Protein AF-A0A4Q5RTU4-F1 (afdb_monomer)

Sequence (296 aa):
MVSIGFRTAGLAAALACALSSGVVQAQAITIEFPPGTLIANGRWEVMKIVQCGLKSDWGYTECSFEVWREGSLVGGGLRRMEDVQLLKQLNSVRETQGLLPLTRDQASGRAPYPEAAGAPAQGPAAPADVAPGGAPTGGNVRYAPIPPTQYVKTNPVAPTPQGSSAPCPKTPYVELPGTLPANTALFRQVLESGHTFQRSAFLWTGVTFESVSVGAPIKNKITMQPGVGPRRVTDAAPVDTLLYPVRSTYVLCHQYSSGPDRTRVQTGDYCFVSRTGKWACGSDSSVAQRKTTPLG

pLDDT: mean 72.3, std 21.55, range [26.95, 96.94]

Secondary structure (DSSP, 8-state):
----------------------------------TT-EEE-SSSEEEEEEEEEEETTTTEEEEEEEEEETTEEEEEEEEETT-HHHHHHHHHHHHHTTPPPPPHHHHTTPPPP---S-----PPPPPP---------------PPPPPPPP----PPPPP-----SPPP-PPP---BTTS---HHHHHHHHHHHH--TT-TT-EEEEEEEEEEEPPPEE---EEETTTEEE-S-SSS-TT-EEEEEEEEEEEEEEETTEEEEEEEEEEEEEEE-TTSBEEEEE-TTT---EEEE--

Nearest PDB structures (foldseek):
  3ksp-assembly1_A-2  TM=5.093E-01  e=1.964E+00  Exiguobacterium sibiricum 255-15

Foldseek 3Di:
DDDDDDDDDDDDDDPDPPPPPDPPPQPLPQDDDDFQDWFDLPPQKIKGFHDWDQPPVPQFIKTKIFIDHPNHGPDIDIDTQLPPSNLVRVQVVCVVVVHHRDDSCSNRSHRPDPPPPDDDDDDDDDDDDDDDDDDDDDDDDDDDPDDPFDWDWDFDPAPQLDVDLDFADAQDADWAFLPDDDDQVVVVNQVSNVQADPDDPFKGKHKAWRTKIKTDKDFQAFDQDPPPGTDTPAPVADHRWIWIWMWTWIWIWMQHPVTIWIKIWTFIWIWTQHPVRTIHIDGHPVRTPTDIDTSD

Radius of gyration: 29.11 Å; Cα contacts (8 Å, |Δi|>4): 480; chains: 1; bounding box: 71×88×98 Å

Solvent-accessible surface area (backbone atoms only — not comparable to full-atom values): 18467 Å² total; per-residue (Å²): 135,91,86,87,85,84,82,86,79,84,82,82,83,80,84,76,82,78,81,77,79,77,76,78,74,78,72,60,64,72,74,80,69,64,63,65,46,73,39,69,72,86,71,72,31,38,35,29,35,60,45,69,44,75,40,77,94,73,61,34,28,38,30,35,34,39,34,28,42,90,91,38,82,75,50,66,49,79,45,54,42,61,39,68,67,57,39,51,42,49,27,53,51,29,48,78,71,76,38,81,68,71,50,62,54,48,45,18,57,44,53,80,72,79,75,74,83,81,75,85,84,82,72,85,85,76,88,88,86,86,87,91,82,83,89,80,81,93,71,90,80,76,84,73,81,82,74,84,80,82,67,70,80,66,80,61,86,62,79,79,81,65,65,62,84,59,79,46,56,77,48,68,71,60,91,48,61,44,84,60,76,95,46,74,66,55,52,50,51,47,55,43,21,73,59,32,62,92,81,48,98,70,40,51,26,14,71,47,77,47,38,70,36,67,42,77,74,41,66,25,47,80,40,78,41,90,99,76,43,80,39,52,77,41,88,80,53,64,76,70,37,62,30,31,41,33,38,38,32,30,38,42,22,40,27,46,91,94,44,60,48,45,30,39,38,35,41,34,31,38,32,31,63,44,98,84,46,29,55,44,71,36,72,29,90,88,68,24,71,69,46,74,42,80,51,102

Mean predicted aligned error: 18.15 Å

Structure (mmCIF, N/CA/C/O backbone):
data_AF-A0A4Q5RTU4-F1
#
_entry.id   AF-A0A4Q5RTU4-F1
#
loop_
_atom_site.group_PDB
_atom_site.id
_atom_site.type_symbol
_atom_site.label_atom_id
_atom_site.label_alt_id
_atom_site.label_comp_id
_atom_site.label_asym_id
_atom_site.label_entity_id
_atom_site.label_seq_id
_atom_site.pdbx_PDB_ins_code
_atom_site.Cartn_x
_atom_site.Cartn_y
_atom_site.Cartn_z
_atom_site.occupancy
_atom_site.B_iso_or_equiv
_atom_site.auth_seq_id
_atom_site.auth_comp_id
_atom_site.auth_asym_id
_atom_site.auth_atom_id
_atom_site.pdbx_PDB_model_num
ATOM 1 N N . MET A 1 1 ? -26.206 69.743 74.027 1.00 44.81 1 MET A N 1
ATOM 2 C CA . MET A 1 1 ? -26.974 70.064 72.805 1.00 44.81 1 MET A CA 1
ATOM 3 C C . MET A 1 1 ? -26.319 69.372 71.627 1.00 44.81 1 MET A C 1
ATOM 5 O O . MET A 1 1 ? -25.111 69.190 71.623 1.00 44.81 1 MET A O 1
ATOM 9 N N . VAL A 1 2 ? -27.173 68.904 70.729 1.00 45.53 2 VAL A N 1
ATOM 10 C CA . VAL A 1 2 ? -26.964 67.942 69.644 1.00 45.53 2 VAL A CA 1
ATOM 11 C C . VAL A 1 2 ? -26.071 68.498 68.530 1.00 45.53 2 VAL A C 1
ATOM 13 O O . VAL A 1 2 ? -26.267 69.638 68.130 1.00 45.53 2 VAL A O 1
ATOM 16 N N . SER A 1 3 ? -25.179 67.668 67.972 1.00 39.75 3 SER A N 1
ATOM 17 C CA . SER A 1 3 ? -25.057 67.524 66.511 1.00 39.75 3 SER A CA 1
ATOM 18 C C . SER A 1 3 ? -24.300 66.241 66.146 1.00 39.75 3 SER A C 1
ATOM 20 O O . SER A 1 3 ? -23.101 66.115 66.381 1.00 39.75 3 SER A O 1
ATOM 22 N N . ILE A 1 4 ? -25.039 65.270 65.606 1.00 46.78 4 ILE A N 1
ATOM 23 C CA . ILE A 1 4 ? -24.550 64.013 65.030 1.00 46.78 4 ILE A CA 1
ATOM 24 C C . ILE A 1 4 ? -24.627 64.182 63.511 1.00 46.78 4 ILE A C 1
ATOM 26 O O . ILE A 1 4 ? -25.706 64.432 62.980 1.00 46.78 4 ILE A O 1
ATOM 30 N N . GLY A 1 5 ? -23.501 64.027 62.816 1.00 41.25 5 GLY A N 1
ATOM 31 C CA . GLY A 1 5 ? -23.440 63.967 61.356 1.00 41.25 5 GLY A CA 1
ATOM 32 C C . GLY A 1 5 ? -22.770 62.671 60.911 1.00 41.25 5 GLY A C 1
ATOM 33 O O . GLY A 1 5 ? -21.548 62.612 60.828 1.00 41.25 5 GLY A O 1
ATOM 34 N N . PHE A 1 6 ? -23.560 61.633 60.630 1.00 43.19 6 PHE A N 1
ATOM 35 C CA . PHE A 1 6 ? -23.087 60.407 59.983 1.00 43.19 6 PHE A CA 1
ATOM 36 C C . PHE A 1 6 ? -23.204 60.566 58.462 1.00 43.19 6 PHE A C 1
ATOM 38 O O . PHE A 1 6 ? -24.300 60.739 57.934 1.00 43.19 6 PHE A O 1
ATOM 45 N N . ARG A 1 7 ? -22.073 60.500 57.750 1.00 49.69 7 ARG A N 1
ATOM 46 C CA . ARG A 1 7 ? -22.038 60.322 56.293 1.00 49.69 7 ARG A CA 1
ATOM 47 C C . ARG A 1 7 ? -21.975 58.828 55.986 1.00 49.69 7 ARG A C 1
ATOM 49 O O . ARG A 1 7 ? -21.002 58.166 56.331 1.00 49.69 7 ARG A O 1
ATOM 56 N N . THR A 1 8 ? -23.000 58.314 55.321 1.00 48.72 8 THR A N 1
ATOM 57 C CA . THR A 1 8 ? -23.015 56.994 54.690 1.00 48.72 8 THR A CA 1
ATOM 58 C C . THR A 1 8 ? -22.371 57.091 53.306 1.00 48.72 8 THR A C 1
ATOM 60 O O . THR A 1 8 ? -22.887 57.763 52.417 1.00 48.72 8 THR A O 1
ATOM 63 N N . ALA A 1 9 ? -21.234 56.422 53.114 1.00 46.78 9 ALA A N 1
ATOM 64 C CA . ALA A 1 9 ? -20.679 56.135 51.795 1.00 46.78 9 ALA A CA 1
ATOM 65 C C . ALA A 1 9 ? -20.871 54.638 51.527 1.00 46.78 9 ALA A C 1
ATOM 67 O O . ALA A 1 9 ? -20.274 53.797 52.196 1.00 46.78 9 ALA A O 1
ATOM 68 N N . GLY A 1 10 ? -21.765 54.315 50.592 1.00 38.62 10 GLY A N 1
ATOM 69 C CA . GLY A 1 10 ? -22.011 52.950 50.143 1.00 38.62 10 GLY A CA 1
ATOM 70 C C . GLY A 1 10 ? -20.866 52.452 49.264 1.00 38.62 10 GLY A C 1
ATOM 71 O O . GLY A 1 10 ? -20.584 53.039 48.221 1.00 38.62 10 GLY A O 1
ATOM 72 N N . LEU A 1 11 ? -20.229 51.354 49.671 1.00 43.59 11 LEU A N 1
ATOM 73 C CA . LEU A 1 11 ? -19.412 50.530 48.786 1.00 43.59 11 LEU A CA 1
ATOM 74 C C . LEU A 1 11 ? -20.340 49.611 47.982 1.00 43.59 11 LEU A C 1
ATOM 76 O O . LEU A 1 11 ? -20.874 48.639 48.512 1.00 43.59 11 LEU A O 1
ATOM 80 N N . ALA A 1 12 ? -20.510 49.904 46.696 1.00 42.34 12 ALA A N 1
ATOM 81 C CA . ALA A 1 12 ? -21.009 48.936 45.729 1.00 42.34 12 ALA A CA 1
ATOM 82 C C . ALA A 1 12 ? -19.829 48.059 45.278 1.00 42.34 12 ALA A C 1
ATOM 84 O O . ALA A 1 12 ? -18.980 48.491 44.500 1.00 42.34 12 ALA A O 1
ATOM 85 N N . ALA A 1 13 ? -19.754 46.835 45.798 1.00 46.19 13 ALA A N 1
ATOM 86 C CA . ALA A 1 13 ? -18.821 45.822 45.322 1.00 46.19 13 ALA A CA 1
ATOM 87 C C . ALA A 1 13 ? -19.356 45.223 44.010 1.00 46.19 13 ALA A C 1
ATOM 89 O O . ALA A 1 13 ? -20.295 44.428 44.012 1.00 46.19 13 ALA A O 1
ATOM 90 N N . ALA A 1 14 ? -18.768 45.621 42.882 1.00 44.66 14 ALA A N 1
ATOM 91 C CA . ALA A 1 14 ? -18.988 44.976 41.594 1.00 44.66 14 ALA A CA 1
ATOM 92 C C . ALA A 1 14 ? -18.192 43.662 41.550 1.00 44.66 14 ALA A C 1
ATOM 94 O O . ALA A 1 14 ? -16.969 43.656 41.416 1.00 44.66 14 ALA A O 1
ATOM 95 N N . LEU A 1 15 ? -18.898 42.541 41.693 1.00 43.25 15 LEU A N 1
ATOM 96 C CA . LEU A 1 15 ? -18.352 41.194 41.569 1.00 43.25 15 LEU A CA 1
ATOM 97 C C . LEU A 1 15 ? -18.213 40.848 40.074 1.00 43.25 15 LEU A C 1
ATOM 99 O O . LEU A 1 15 ? -19.133 40.321 39.452 1.00 43.25 15 LEU A O 1
ATOM 103 N N . ALA A 1 16 ? -17.072 41.183 39.471 1.00 43.34 16 ALA A N 1
ATOM 104 C CA . ALA A 1 16 ? -16.733 40.742 38.121 1.00 43.34 16 ALA A CA 1
ATOM 105 C C . ALA A 1 16 ? -16.219 39.291 38.171 1.00 43.34 16 ALA A C 1
ATOM 107 O O . ALA A 1 16 ? -15.074 39.037 38.541 1.00 43.34 16 ALA A O 1
ATOM 108 N N . CYS A 1 17 ? -17.069 38.327 37.805 1.00 41.28 17 CYS A N 1
ATOM 109 C CA . CYS A 1 17 ? -16.644 36.954 37.529 1.00 41.28 17 CYS A CA 1
ATOM 110 C C . CYS A 1 17 ? -15.810 36.930 36.240 1.00 41.28 17 CYS A C 1
ATOM 112 O O . CYS A 1 17 ? -16.344 36.807 35.139 1.00 41.28 17 CYS A O 1
ATOM 114 N N . ALA A 1 18 ? -14.491 37.051 36.377 1.00 43.50 18 ALA A N 1
ATOM 115 C CA . ALA A 1 18 ? -13.548 36.725 35.318 1.00 43.50 18 ALA A CA 1
ATOM 116 C C . ALA A 1 18 ? -13.472 35.195 35.178 1.00 43.50 18 ALA A C 1
ATOM 118 O O . ALA A 1 18 ? -12.705 34.528 35.868 1.00 43.50 18 ALA A O 1
ATOM 119 N N . LEU A 1 19 ? -14.297 34.632 34.293 1.00 46.22 19 LEU A N 1
ATOM 120 C CA . LEU A 1 19 ? -14.122 33.272 33.789 1.00 46.22 19 LEU A CA 1
ATOM 121 C C . LEU A 1 19 ? -12.919 33.277 32.841 1.00 46.22 19 LEU A C 1
ATOM 123 O O . LEU A 1 19 ? -13.048 33.496 31.638 1.00 46.22 19 LEU A O 1
ATOM 127 N N . SER A 1 20 ? -11.726 33.078 33.395 1.00 44.25 20 SER A N 1
ATOM 128 C CA . SER A 1 20 ? -10.532 32.762 32.623 1.00 44.25 20 SER A CA 1
ATOM 129 C C . SER A 1 20 ? -10.690 31.358 32.040 1.00 44.25 20 SER A C 1
ATOM 131 O O . SER A 1 20 ? -10.399 30.348 32.677 1.00 44.25 20 SER A O 1
ATOM 133 N N . SER A 1 21 ? -11.177 31.280 30.803 1.00 46.22 21 SER A N 1
ATOM 134 C CA . SER A 1 21 ? -11.078 30.081 29.975 1.00 46.22 21 SER A CA 1
ATOM 135 C C . SER A 1 21 ? -9.597 29.775 29.743 1.00 46.22 21 SER A C 1
ATOM 137 O O . SER A 1 21 ? -8.963 30.328 28.844 1.00 46.22 21 SER A O 1
ATOM 139 N N . GLY A 1 22 ? -9.037 28.935 30.615 1.00 43.22 22 GLY A N 1
ATOM 140 C CA . GLY A 1 22 ? -7.687 28.408 30.503 1.00 43.22 22 GLY A CA 1
ATOM 141 C C . GLY A 1 22 ? -7.574 27.572 29.237 1.00 43.22 22 GLY A C 1
ATOM 142 O O . GLY A 1 22 ? -7.988 26.417 29.202 1.00 43.22 22 GLY A O 1
ATOM 143 N N . VAL A 1 23 ? -7.021 28.168 28.186 1.00 46.28 23 VAL A N 1
ATOM 144 C CA . VAL A 1 23 ? -6.579 27.431 27.007 1.00 46.28 23 VAL A CA 1
ATOM 145 C C . VAL A 1 23 ? -5.384 26.596 27.453 1.00 46.28 23 VAL A C 1
ATOM 147 O O . VAL A 1 23 ? -4.284 27.118 27.627 1.00 46.28 23 VAL A O 1
ATOM 150 N N . VAL A 1 24 ? -5.599 25.301 27.683 1.00 44.56 24 VAL A N 1
ATOM 151 C CA . VAL A 1 24 ? -4.503 24.344 27.844 1.00 44.56 24 VAL A CA 1
ATOM 152 C C . VAL A 1 24 ? -3.812 24.264 26.486 1.00 44.56 24 VAL A C 1
ATOM 154 O O . VAL A 1 24 ? -4.266 23.563 25.585 1.00 44.56 24 VAL A O 1
ATOM 157 N N . GLN A 1 25 ? -2.746 25.044 26.302 1.00 45.34 25 GLN A N 1
ATOM 158 C CA . GLN A 1 25 ? -1.865 24.879 25.154 1.00 45.34 25 GLN A CA 1
ATOM 159 C C . GLN A 1 25 ? -1.257 23.482 25.253 1.00 45.34 25 GLN A C 1
ATOM 161 O O . GLN A 1 25 ? -0.424 23.216 26.120 1.00 45.34 25 GLN A O 1
ATOM 166 N N . ALA A 1 26 ? -1.705 22.580 24.381 1.00 46.69 26 ALA A N 1
ATOM 167 C CA . ALA A 1 26 ? -1.085 21.282 24.210 1.00 46.69 26 ALA A CA 1
ATOM 168 C C . ALA A 1 26 ? 0.344 21.513 23.707 1.00 46.69 26 ALA A C 1
ATOM 170 O O . ALA A 1 26 ? 0.572 21.778 22.527 1.00 46.69 26 ALA A O 1
ATOM 171 N N . GLN A 1 27 ? 1.309 21.485 24.624 1.00 51.53 27 GLN A N 1
ATOM 172 C CA . GLN A 1 27 ? 2.715 21.545 24.265 1.00 51.53 27 GLN A CA 1
ATOM 173 C C . GLN A 1 27 ? 3.022 20.289 23.454 1.00 51.53 27 GLN A C 1
ATOM 175 O O . GLN A 1 27 ? 2.776 19.169 23.906 1.00 51.53 27 GLN A O 1
ATOM 180 N N . ALA A 1 28 ? 3.507 20.475 22.227 1.00 49.12 28 ALA A N 1
ATOM 181 C CA . ALA A 1 28 ? 4.024 19.377 21.434 1.00 49.12 28 ALA A CA 1
ATOM 182 C C . ALA A 1 28 ? 5.181 18.755 22.223 1.00 49.12 28 ALA A C 1
ATOM 184 O O . ALA A 1 28 ? 6.228 19.375 22.398 1.00 49.12 28 ALA A O 1
ATOM 185 N N . ILE A 1 29 ? 4.963 17.557 22.762 1.00 52.25 29 ILE A N 1
ATOM 186 C CA . ILE A 1 29 ? 6.015 16.806 23.438 1.00 52.25 29 ILE A CA 1
ATOM 187 C C . ILE A 1 29 ? 6.954 16.323 22.335 1.00 52.25 29 ILE A C 1
ATOM 189 O O . ILE A 1 29 ? 6.694 15.310 21.684 1.00 52.25 29 ILE A O 1
ATOM 193 N N . THR A 1 30 ? 8.024 17.076 22.091 1.00 55.59 30 THR A N 1
ATOM 194 C CA . THR A 1 30 ? 9.128 16.623 21.248 1.00 55.59 30 THR A CA 1
ATOM 195 C C . THR A 1 30 ? 9.839 15.509 21.994 1.00 55.59 30 THR A C 1
ATOM 197 O O . THR A 1 30 ? 10.477 15.733 23.019 1.00 55.59 30 THR A O 1
ATOM 200 N N . ILE A 1 31 ? 9.689 14.284 21.507 1.00 60.94 31 ILE A N 1
ATOM 201 C CA . ILE A 1 31 ? 10.385 13.139 22.078 1.00 60.94 31 ILE A CA 1
ATOM 202 C C . ILE A 1 31 ? 11.764 13.094 21.442 1.00 60.94 31 ILE A C 1
ATOM 204 O O . ILE A 1 31 ? 11.919 12.689 20.290 1.00 60.94 31 ILE A O 1
ATOM 208 N N . GLU A 1 32 ? 12.761 13.535 22.198 1.00 67.31 32 GLU A N 1
ATOM 209 C CA . GLU A 1 32 ? 14.154 13.383 21.811 1.00 67.31 32 GLU A CA 1
ATOM 210 C C . GLU A 1 32 ? 14.605 11.951 22.101 1.00 67.31 32 GLU A C 1
ATOM 212 O O . GLU A 1 32 ? 14.548 11.471 23.234 1.00 67.31 32 GLU A O 1
ATOM 217 N N . PHE A 1 33 ? 15.047 11.252 21.058 1.00 74.88 33 PHE A N 1
ATOM 218 C CA . PHE A 1 33 ? 15.767 9.995 21.212 1.00 74.88 33 PHE A CA 1
ATOM 219 C C . PHE A 1 33 ? 17.251 10.325 21.301 1.00 74.88 33 PHE A C 1
ATOM 221 O O . PHE A 1 33 ? 17.814 10.784 20.301 1.00 74.88 33 PHE A O 1
ATOM 228 N N . PRO A 1 34 ? 17.897 10.122 22.461 1.00 78.62 34 PRO A N 1
ATOM 229 C CA . PRO A 1 34 ? 19.304 10.439 22.584 1.00 78.62 34 PRO A CA 1
ATOM 230 C C . PRO A 1 34 ? 20.112 9.564 21.611 1.00 78.62 34 PRO A C 1
ATOM 232 O O . PRO A 1 34 ? 19.891 8.342 21.551 1.00 78.62 34 PRO A O 1
ATOM 235 N N . PRO A 1 35 ? 21.041 10.162 20.839 1.00 85.25 35 PRO A N 1
ATOM 236 C CA . PRO A 1 35 ? 22.037 9.422 20.076 1.00 85.25 35 PRO A CA 1
ATOM 237 C C . PRO A 1 35 ? 22.682 8.324 20.926 1.00 85.25 35 PRO A C 1
ATOM 239 O O . PRO A 1 35 ? 23.065 8.550 22.071 1.00 85.25 35 PRO A O 1
ATOM 242 N N . GLY A 1 36 ? 22.789 7.122 20.370 1.00 87.25 36 GLY A N 1
ATOM 243 C CA . GLY A 1 36 ? 23.309 5.941 21.055 1.00 87.25 36 GLY A CA 1
ATOM 244 C C . GLY A 1 36 ? 22.253 5.024 21.672 1.00 87.25 36 GLY A C 1
ATOM 245 O O . GLY A 1 36 ? 22.617 3.937 22.115 1.00 87.25 36 GLY A O 1
ATOM 246 N N . THR A 1 37 ? 20.966 5.393 21.659 1.00 85.06 37 THR A N 1
ATOM 247 C CA . THR A 1 37 ? 19.882 4.506 22.123 1.00 85.06 37 THR A CA 1
ATOM 248 C C . THR A 1 37 ? 19.890 3.189 21.342 1.00 85.06 37 THR A C 1
ATOM 250 O O . THR A 1 37 ? 19.862 3.199 20.109 1.00 85.06 37 THR A O 1
ATOM 253 N N . LEU A 1 38 ? 19.907 2.062 22.059 1.00 85.81 38 LEU A N 1
ATOM 254 C CA . LEU A 1 38 ? 19.909 0.712 21.492 1.00 85.81 38 LEU A CA 1
ATOM 255 C C . LEU A 1 38 ? 18.499 0.110 21.517 1.00 85.81 38 LEU A C 1
ATOM 257 O O . LEU A 1 38 ? 17.819 0.141 22.541 1.00 85.81 38 LEU A O 1
ATOM 261 N N . ILE A 1 39 ? 18.077 -0.467 20.395 1.00 84.25 39 ILE A N 1
ATOM 262 C CA . ILE A 1 39 ? 16.779 -1.117 20.207 1.00 84.25 39 ILE A CA 1
ATOM 263 C C . ILE A 1 39 ? 17.017 -2.547 19.730 1.00 84.25 39 ILE A C 1
ATOM 265 O O . ILE A 1 39 ? 17.591 -2.766 18.664 1.00 84.25 39 ILE A O 1
ATOM 269 N N . ALA A 1 40 ? 16.553 -3.535 20.491 1.00 81.19 40 ALA A N 1
ATOM 270 C CA . ALA A 1 40 ? 16.617 -4.932 20.073 1.00 81.19 40 ALA A CA 1
ATOM 271 C C . ALA A 1 40 ? 15.500 -5.241 19.054 1.00 81.19 40 ALA A C 1
ATOM 273 O O . ALA A 1 40 ? 14.320 -5.054 19.344 1.00 81.19 40 ALA A O 1
ATOM 274 N N . ASN A 1 41 ? 15.856 -5.750 17.868 1.00 76.12 41 ASN A N 1
ATOM 275 C CA . ASN A 1 41 ? 14.910 -6.084 16.781 1.00 76.12 41 ASN A CA 1
ATOM 276 C C . ASN A 1 41 ? 14.454 -7.569 16.831 1.00 76.12 41 ASN A C 1
ATOM 278 O O . ASN A 1 41 ? 13.892 -8.115 15.890 1.00 76.12 41 ASN A O 1
ATOM 282 N N . GLY A 1 42 ? 14.697 -8.280 17.938 1.00 58.47 42 GLY A N 1
ATOM 283 C CA . GLY A 1 42 ? 14.161 -9.636 18.144 1.00 58.47 42 GLY A CA 1
ATOM 284 C C . GLY A 1 42 ? 14.769 -10.747 17.272 1.00 58.47 42 GLY A C 1
ATOM 285 O O . GLY A 1 42 ? 14.162 -11.806 17.134 1.00 58.47 42 GLY A O 1
ATOM 286 N N . ARG A 1 43 ? 15.957 -10.543 16.686 1.00 64.38 43 ARG A N 1
ATOM 287 C CA . ARG A 1 43 ? 16.679 -11.546 15.869 1.00 64.38 43 ARG A CA 1
ATOM 288 C C . ARG A 1 43 ? 18.204 -11.480 16.033 1.00 64.38 43 ARG A C 1
ATOM 290 O O . ARG A 1 43 ? 18.926 -11.557 15.047 1.00 64.38 43 ARG A O 1
ATOM 297 N N . TRP A 1 44 ? 18.689 -11.278 17.262 1.00 77.44 44 TRP A N 1
ATOM 298 C CA . TRP A 1 44 ? 20.118 -11.022 17.560 1.00 77.44 44 TRP A CA 1
ATOM 299 C C . TRP A 1 44 ? 20.681 -9.752 16.901 1.00 77.44 44 TRP A C 1
ATOM 301 O O . TRP A 1 44 ? 21.892 -9.559 16.819 1.00 77.44 44 TRP A O 1
ATOM 311 N N . GLU A 1 45 ? 19.786 -8.877 16.446 1.00 86.44 45 GLU A N 1
ATOM 312 C CA . GLU A 1 45 ? 20.106 -7.584 15.862 1.00 86.44 45 GLU A CA 1
ATOM 313 C C . GLU A 1 45 ? 19.810 -6.464 16.854 1.00 86.44 45 GLU A C 1
ATOM 315 O O . GLU A 1 45 ? 18.737 -6.420 17.471 1.00 86.44 45 GLU A O 1
ATOM 320 N N . VAL A 1 46 ? 20.756 -5.537 16.962 1.00 88.06 46 VAL A N 1
ATOM 321 C CA . VAL A 1 46 ? 20.652 -4.321 17.762 1.00 88.06 46 VAL A CA 1
ATOM 322 C C . VAL A 1 46 ? 20.694 -3.134 16.815 1.00 88.06 46 VAL A C 1
ATOM 324 O O . VAL A 1 46 ? 21.660 -2.945 16.080 1.00 88.06 46 VAL A O 1
ATOM 327 N N . MET A 1 47 ? 19.644 -2.324 16.825 1.00 89.75 47 MET A N 1
ATOM 328 C CA . MET A 1 47 ? 19.620 -1.050 16.120 1.00 89.75 47 MET A CA 1
ATOM 329 C C . MET A 1 47 ? 20.085 0.049 17.066 1.00 89.75 47 MET A C 1
ATOM 331 O O . MET A 1 47 ? 19.514 0.220 18.139 1.00 89.75 47 MET A O 1
ATOM 335 N N . LYS A 1 48 ? 21.092 0.815 16.669 1.00 90.38 48 LYS A N 1
ATOM 336 C CA . LYS A 1 48 ? 21.555 1.995 17.392 1.00 90.38 48 LYS A CA 1
ATOM 337 C C . LYS A 1 48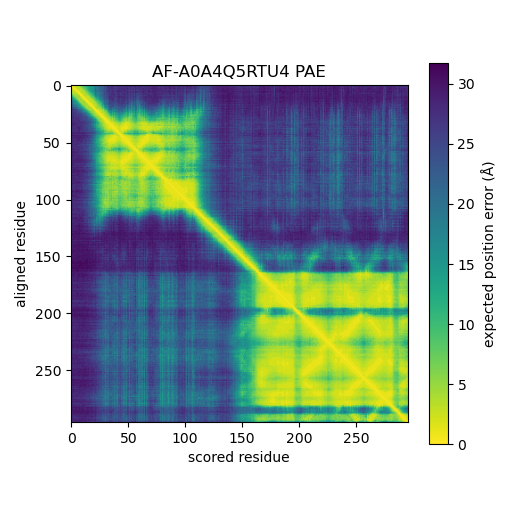 ? 21.052 3.240 16.680 1.00 90.38 48 LYS A C 1
ATOM 339 O O . LYS A 1 48 ? 21.343 3.430 15.500 1.00 90.38 48 LYS A O 1
ATOM 344 N N . ILE A 1 49 ? 20.315 4.088 17.391 1.00 91.06 49 ILE A N 1
ATOM 345 C CA . ILE A 1 49 ? 19.936 5.411 16.888 1.00 91.06 49 ILE A CA 1
ATOM 346 C C . ILE A 1 49 ? 21.203 6.259 16.820 1.00 91.06 49 ILE A C 1
ATOM 348 O O . ILE A 1 49 ? 21.824 6.525 17.845 1.00 91.06 49 ILE A O 1
ATOM 352 N N . VAL A 1 50 ? 21.589 6.689 15.624 1.00 91.81 50 VAL A N 1
ATOM 353 C CA . VAL A 1 50 ? 22.736 7.586 15.429 1.00 91.81 50 VAL A CA 1
ATOM 354 C C . VAL A 1 50 ? 22.295 9.028 15.628 1.00 91.81 50 VAL A C 1
ATOM 356 O O . VAL A 1 50 ? 22.894 9.765 16.400 1.00 91.81 50 VAL A O 1
ATOM 359 N N . GLN A 1 51 ? 21.221 9.425 14.948 1.00 90.81 51 GLN A N 1
ATOM 360 C CA . GLN A 1 51 ? 20.694 10.783 15.003 1.00 90.81 51 GLN A CA 1
ATOM 361 C C . GLN A 1 51 ? 19.234 10.785 14.569 1.00 90.81 51 GLN A C 1
ATOM 363 O O . GLN A 1 51 ? 18.887 10.119 13.597 1.00 90.81 51 GLN A O 1
ATOM 368 N N . CYS A 1 52 ? 18.398 11.566 15.246 1.00 86.56 52 CYS A N 1
ATOM 369 C CA . CYS A 1 52 ? 17.035 11.858 14.823 1.00 86.56 52 CYS A CA 1
ATOM 370 C C . CYS A 1 52 ? 16.915 13.330 14.438 1.00 86.56 52 CYS A C 1
ATOM 372 O O . CYS A 1 52 ? 17.495 14.196 15.090 1.00 86.56 52 CYS A O 1
ATOM 374 N N . GLY A 1 53 ? 16.161 13.610 13.382 1.00 84.75 53 GLY A N 1
ATOM 375 C CA . GLY A 1 53 ? 15.844 14.962 12.951 1.00 84.75 53 GLY A CA 1
ATOM 376 C C . GLY A 1 53 ? 14.373 15.073 12.583 1.00 84.75 53 GLY A C 1
ATOM 377 O O . GLY A 1 53 ? 13.840 14.242 11.843 1.00 84.75 53 GLY A O 1
ATOM 378 N N . LEU A 1 54 ? 13.717 16.121 13.078 1.00 78.88 54 LEU A N 1
ATOM 379 C CA . LEU A 1 54 ? 12.401 16.499 12.586 1.00 78.88 54 LEU A CA 1
ATOM 380 C C . LEU A 1 54 ? 12.566 17.046 11.164 1.00 78.88 54 LEU A C 1
ATOM 382 O O . LEU A 1 54 ? 13.272 18.031 10.943 1.00 78.88 54 LEU A O 1
ATOM 386 N N . LYS A 1 55 ? 11.924 16.411 10.186 1.00 79.38 55 LYS A N 1
ATOM 387 C CA . LYS A 1 55 ? 11.848 16.947 8.826 1.00 79.38 55 LYS A CA 1
ATOM 388 C C . LYS A 1 55 ? 10.674 17.917 8.783 1.00 79.38 55 LYS A C 1
ATOM 390 O O . LYS A 1 55 ? 9.538 17.506 8.541 1.00 79.38 55 LYS A O 1
ATOM 395 N N . SER A 1 56 ? 10.962 19.191 9.057 1.00 57.12 56 SER A N 1
ATOM 396 C CA . SER A 1 56 ? 9.989 20.296 9.109 1.00 57.12 56 SER A CA 1
ATOM 397 C C . SER A 1 56 ? 9.043 20.306 7.912 1.00 57.12 56 SER A C 1
ATOM 399 O O . SER A 1 56 ? 7.840 20.464 8.083 1.00 57.12 56 SER A O 1
ATOM 401 N N . ASP A 1 57 ? 9.577 20.037 6.722 1.00 66.62 57 ASP A N 1
ATOM 402 C CA . ASP A 1 57 ? 8.836 20.129 5.462 1.00 66.62 57 ASP A CA 1
ATOM 403 C C . ASP A 1 57 ? 7.748 19.053 5.324 1.00 66.62 57 ASP A C 1
ATOM 405 O O . ASP A 1 57 ? 6.841 19.179 4.505 1.00 66.62 57 ASP A O 1
ATOM 409 N N . TRP A 1 58 ? 7.821 17.988 6.127 1.00 57.56 58 TRP A N 1
ATOM 410 C CA . TRP A 1 58 ? 6.944 16.823 6.008 1.00 57.56 58 TRP A CA 1
ATOM 411 C C . TRP A 1 58 ? 6.248 16.424 7.315 1.00 57.56 58 TRP A C 1
ATOM 413 O O . TRP A 1 58 ? 5.396 15.529 7.311 1.00 57.56 58 TRP A O 1
ATOM 423 N N . GLY A 1 59 ? 6.582 17.080 8.430 1.00 70.75 59 GLY A N 1
ATOM 424 C CA . GLY A 1 59 ? 5.964 16.834 9.734 1.00 70.75 59 GLY A CA 1
ATOM 425 C C . GLY A 1 59 ? 6.126 15.390 10.212 1.00 70.75 59 GLY A C 1
ATOM 426 O O . GLY A 1 59 ? 5.155 14.807 10.702 1.00 70.75 59 GLY A O 1
ATOM 427 N N . TYR A 1 60 ? 7.314 14.809 9.999 1.00 75.00 60 TYR A N 1
ATOM 428 C CA . TYR A 1 60 ? 7.711 13.510 10.543 1.00 75.00 60 TYR A CA 1
ATOM 429 C C . TYR A 1 60 ? 9.141 13.544 11.094 1.00 75.00 60 TYR A C 1
ATOM 431 O O . TYR A 1 60 ? 10.001 14.280 10.603 1.00 75.00 60 TYR A O 1
ATOM 439 N N . THR A 1 61 ? 9.407 12.698 12.089 1.00 78.31 61 THR A N 1
ATOM 440 C CA . THR A 1 61 ? 10.756 12.445 12.610 1.00 78.31 61 THR A CA 1
ATOM 441 C C . THR A 1 61 ? 11.428 11.332 11.810 1.00 78.31 61 THR A C 1
ATOM 443 O O . THR A 1 61 ? 10.911 10.213 11.707 1.00 78.31 61 THR A O 1
ATOM 446 N N . GLU A 1 62 ? 12.588 11.637 11.239 1.00 85.56 62 GLU A N 1
ATOM 447 C CA . GLU A 1 62 ? 13.452 10.677 10.557 1.00 85.56 62 GLU A CA 1
ATOM 448 C C . GLU A 1 62 ? 14.685 10.423 11.411 1.00 85.56 62 GLU A C 1
ATOM 450 O O . GLU A 1 62 ? 15.326 11.365 11.875 1.00 85.56 62 GLU A O 1
ATOM 455 N N . CYS A 1 63 ? 15.022 9.156 11.613 1.00 88.06 63 CYS A N 1
ATOM 456 C CA . CYS A 1 63 ? 16.192 8.765 12.376 1.00 88.06 63 CYS A CA 1
ATOM 457 C C . CYS A 1 63 ? 17.138 7.939 11.505 1.00 88.06 63 CYS A C 1
ATOM 459 O O . CYS A 1 63 ? 16.707 7.106 10.707 1.00 88.06 63 CYS A O 1
ATOM 461 N N . SER A 1 64 ? 18.433 8.188 11.655 1.00 90.69 64 SER A N 1
ATOM 462 C CA . SER A 1 64 ? 19.505 7.359 11.122 1.00 90.69 64 SER A CA 1
ATOM 463 C C . SER A 1 64 ? 19.830 6.254 12.118 1.00 90.69 64 SER A C 1
ATOM 465 O O . SER A 1 64 ? 19.955 6.516 13.319 1.00 90.69 64 SER A O 1
ATOM 467 N N . PHE A 1 65 ? 19.970 5.032 11.617 1.00 91.94 65 PHE A N 1
ATOM 468 C CA . PHE A 1 65 ? 20.254 3.847 12.412 1.00 91.94 65 PHE A CA 1
ATOM 469 C C . PHE A 1 65 ? 21.494 3.125 11.902 1.00 91.94 65 PHE A C 1
ATOM 471 O O . PHE A 1 65 ? 21.695 2.996 10.694 1.00 91.94 65 PHE A O 1
ATOM 478 N N . GLU A 1 66 ? 22.251 2.566 12.835 1.00 93.75 66 GLU A N 1
ATOM 479 C CA . GLU A 1 66 ? 23.206 1.486 12.594 1.00 93.75 66 GLU A CA 1
ATOM 480 C C . GLU A 1 66 ? 22.579 0.169 13.050 1.00 93.75 66 GLU A C 1
ATOM 482 O O . GLU A 1 66 ? 21.976 0.109 14.121 1.00 93.75 66 GLU A O 1
ATOM 487 N N . VAL A 1 67 ? 22.722 -0.894 12.265 1.00 89.38 67 VAL A N 1
ATOM 488 C CA . VAL A 1 67 ? 22.245 -2.234 12.617 1.00 89.38 67 VAL A CA 1
ATOM 489 C C . VAL A 1 67 ? 23.450 -3.119 12.887 1.00 89.38 67 VAL A C 1
ATOM 491 O O . VAL A 1 67 ? 24.290 -3.331 12.013 1.00 89.38 67 VAL A O 1
ATOM 494 N N . TRP A 1 68 ? 23.513 -3.648 14.100 1.00 91.88 68 TRP A N 1
ATOM 495 C CA . TRP A 1 68 ? 24.571 -4.519 14.584 1.00 91.88 68 TRP A CA 1
ATOM 496 C C . TRP A 1 68 ? 24.040 -5.940 14.750 1.00 91.88 68 TRP A C 1
ATOM 498 O O . TRP A 1 68 ? 22.937 -6.127 15.260 1.00 91.88 68 TRP A O 1
ATOM 508 N N . ARG A 1 69 ? 24.827 -6.941 14.359 1.00 91.31 69 ARG A N 1
ATOM 509 C CA . ARG A 1 69 ? 24.549 -8.366 14.579 1.00 91.31 69 ARG A CA 1
ATOM 510 C C . ARG A 1 69 ? 25.817 -9.021 15.108 1.00 91.31 69 ARG A C 1
ATOM 512 O O . ARG A 1 69 ? 26.875 -8.838 14.517 1.00 91.31 69 ARG A O 1
ATOM 519 N N . GLU A 1 70 ? 25.715 -9.730 16.232 1.00 90.06 70 GLU A N 1
ATOM 520 C CA . GLU A 1 70 ? 26.857 -10.435 16.853 1.00 90.06 70 GLU A CA 1
ATOM 521 C C . GLU A 1 70 ? 28.096 -9.533 17.050 1.00 90.06 70 GLU A C 1
ATOM 523 O O . GLU A 1 70 ? 29.234 -9.926 16.821 1.00 90.06 70 GLU A O 1
ATOM 528 N N . GLY A 1 71 ? 27.870 -8.274 17.438 1.00 88.25 71 GLY A N 1
ATOM 529 C CA . GLY A 1 71 ? 28.947 -7.302 17.658 1.00 88.25 71 GLY A CA 1
ATOM 530 C C . GLY A 1 71 ? 29.571 -6.716 16.386 1.00 88.25 71 GLY A C 1
ATOM 531 O O . GLY A 1 71 ? 30.485 -5.909 16.502 1.00 88.25 71 GLY A O 1
ATOM 532 N N . SER A 1 72 ? 29.066 -7.049 15.193 1.00 91.31 72 SER A N 1
ATOM 533 C CA . SER A 1 72 ? 29.513 -6.478 13.914 1.00 91.31 72 SER A CA 1
ATOM 534 C C . SER A 1 72 ? 28.450 -5.573 13.286 1.00 91.31 72 SER A C 1
ATOM 536 O O . SER A 1 72 ? 27.260 -5.892 13.312 1.00 91.31 72 SER A O 1
ATOM 538 N N . LEU A 1 73 ? 28.869 -4.455 12.686 1.00 90.62 73 LEU A N 1
ATOM 539 C CA . LEU A 1 73 ? 27.988 -3.572 11.917 1.00 90.62 73 LEU A CA 1
ATOM 540 C C . LEU A 1 73 ? 27.599 -4.262 10.601 1.00 90.62 73 LEU A C 1
ATOM 542 O O . LEU A 1 73 ? 28.447 -4.478 9.738 1.00 90.62 73 LEU A O 1
ATOM 546 N N . VAL A 1 74 ? 26.319 -4.599 10.441 1.00 93.12 74 VAL A N 1
ATOM 547 C CA . VAL A 1 74 ? 25.795 -5.293 9.249 1.00 93.12 74 VAL A CA 1
ATOM 548 C C . VAL A 1 74 ? 25.039 -4.370 8.297 1.00 93.12 74 VAL A C 1
ATOM 550 O O . VAL A 1 74 ? 24.729 -4.760 7.173 1.00 93.12 74 VAL A O 1
ATOM 553 N N . GLY A 1 75 ? 24.739 -3.142 8.718 1.00 91.19 75 GLY A N 1
ATOM 554 C CA . GLY A 1 75 ? 24.115 -2.152 7.853 1.00 91.19 75 GLY A CA 1
ATOM 555 C C . GLY A 1 75 ? 23.675 -0.899 8.591 1.00 91.19 75 GLY A C 1
ATOM 556 O O . GLY A 1 75 ? 23.980 -0.692 9.763 1.00 91.19 75 GLY A O 1
ATOM 557 N N . GLY A 1 76 ? 22.922 -0.062 7.890 1.00 89.81 76 GLY A N 1
ATOM 558 C CA . GLY A 1 76 ? 22.346 1.153 8.437 1.00 89.81 76 GLY A CA 1
ATOM 559 C C . GLY A 1 76 ? 21.422 1.827 7.436 1.00 89.81 76 GLY A C 1
ATOM 560 O O . GLY A 1 76 ? 21.283 1.379 6.295 1.00 89.81 76 GLY A O 1
ATOM 561 N N . GLY A 1 77 ? 20.760 2.893 7.867 1.00 88.06 77 GLY A N 1
ATOM 562 C CA . GLY A 1 77 ? 19.909 3.682 6.986 1.00 88.06 77 GLY A CA 1
ATOM 563 C C . GLY A 1 77 ? 18.982 4.633 7.723 1.00 88.06 77 GLY A C 1
ATOM 564 O O . GLY A 1 77 ? 18.900 4.641 8.950 1.00 88.06 77 GLY A O 1
ATOM 565 N N . LEU A 1 78 ? 18.261 5.427 6.938 1.00 85.56 78 LEU A N 1
ATOM 566 C CA . LEU A 1 78 ? 17.224 6.321 7.434 1.00 85.56 78 LEU A CA 1
ATOM 567 C C . LEU A 1 78 ? 15.909 5.553 7.569 1.00 85.56 78 LEU A C 1
ATOM 569 O O . LEU A 1 78 ? 15.470 4.892 6.624 1.00 85.56 78 LEU A O 1
ATOM 573 N N . ARG A 1 79 ? 15.258 5.656 8.729 1.00 82.88 79 ARG A N 1
ATOM 574 C CA . ARG A 1 79 ? 13.881 5.188 8.922 1.00 82.88 79 ARG A CA 1
ATOM 575 C C . ARG A 1 79 ? 13.027 6.263 9.569 1.00 82.88 79 ARG A C 1
ATOM 577 O O . ARG A 1 79 ? 13.494 7.067 10.373 1.00 82.88 79 ARG A O 1
ATOM 584 N N . ARG A 1 80 ? 11.746 6.261 9.212 1.00 79.94 80 ARG A N 1
ATOM 585 C CA . ARG A 1 80 ? 10.745 7.138 9.819 1.00 79.94 80 ARG A CA 1
ATOM 586 C C . ARG A 1 80 ? 10.244 6.513 11.112 1.00 79.94 80 ARG A C 1
ATOM 588 O O . ARG A 1 80 ? 9.895 5.335 11.121 1.00 79.94 80 ARG A O 1
ATOM 595 N N . MET A 1 81 ? 10.150 7.311 12.172 1.00 71.56 81 MET A N 1
ATOM 596 C CA . MET A 1 81 ? 9.699 6.851 13.495 1.00 71.56 81 MET A CA 1
ATOM 597 C C . MET A 1 81 ? 8.237 6.392 13.524 1.00 71.56 81 MET A C 1
ATOM 599 O O . MET A 1 81 ? 7.831 5.652 14.414 1.00 71.56 81 MET A O 1
ATOM 603 N N . GLU A 1 82 ? 7.446 6.805 12.535 1.00 69.75 82 GLU A N 1
ATOM 604 C CA . GLU A 1 82 ? 6.058 6.371 12.363 1.00 69.75 82 GLU A CA 1
ATOM 605 C C . GLU A 1 82 ? 5.903 4.978 11.725 1.00 69.75 82 GLU A C 1
ATOM 607 O O . GLU A 1 82 ? 4.771 4.511 11.562 1.00 69.75 82 GLU A O 1
ATOM 612 N N . ASP A 1 83 ? 7.002 4.311 11.350 1.00 76.50 83 ASP A N 1
ATOM 613 C CA . ASP A 1 83 ? 6.959 2.911 10.928 1.00 76.50 83 ASP A CA 1
ATOM 614 C C . ASP A 1 83 ? 6.409 2.058 12.082 1.00 76.50 83 ASP A C 1
ATOM 616 O O . ASP A 1 83 ? 6.946 2.047 13.189 1.00 76.50 83 ASP A O 1
ATOM 620 N N . VAL A 1 84 ? 5.308 1.348 11.825 1.00 73.75 84 VAL A N 1
ATOM 621 C CA . VAL A 1 84 ? 4.568 0.581 12.838 1.00 73.75 84 VAL A CA 1
ATOM 622 C C . VAL A 1 84 ? 5.458 -0.455 13.526 1.00 73.75 84 VAL A C 1
ATOM 624 O O . VAL A 1 84 ? 5.281 -0.707 14.719 1.00 73.75 84 VAL A O 1
ATOM 627 N N . GLN A 1 85 ? 6.404 -1.060 12.803 1.00 72.81 85 GLN A N 1
ATOM 628 C CA . GLN A 1 85 ? 7.318 -2.040 13.393 1.00 72.81 85 GLN A CA 1
ATOM 629 C C . GLN A 1 85 ? 8.339 -1.361 14.300 1.00 72.81 85 GLN A C 1
ATOM 631 O O . GLN A 1 85 ? 8.548 -1.805 15.429 1.00 72.81 85 GLN A O 1
ATOM 636 N N . LEU A 1 86 ? 8.908 -0.245 13.844 1.00 75.88 86 LEU A N 1
ATOM 637 C CA . LEU A 1 86 ? 9.861 0.530 14.629 1.00 75.88 86 LEU A CA 1
ATOM 638 C C . LEU A 1 86 ? 9.207 1.092 15.897 1.00 75.88 86 LEU A C 1
ATOM 640 O O . LEU A 1 86 ? 9.783 0.984 16.974 1.00 75.88 86 LEU A O 1
ATOM 644 N N . LEU A 1 87 ? 7.980 1.608 15.797 1.00 80.12 87 LEU A N 1
ATOM 645 C CA . LEU A 1 87 ? 7.221 2.113 16.940 1.00 80.12 87 LEU A CA 1
ATOM 646 C C . LEU A 1 87 ? 6.907 1.010 17.959 1.00 80.12 87 LEU A C 1
ATOM 648 O O . LEU A 1 87 ? 7.028 1.233 19.161 1.00 80.12 87 LEU A O 1
ATOM 652 N N . LYS A 1 88 ? 6.546 -0.197 17.500 1.00 80.25 88 LYS A N 1
ATOM 653 C CA . LYS A 1 88 ? 6.343 -1.357 18.388 1.00 80.25 88 LYS A CA 1
ATOM 654 C C . LYS A 1 88 ? 7.628 -1.735 19.123 1.00 80.25 88 LYS A C 1
ATOM 656 O O . LYS A 1 88 ? 7.598 -1.941 20.332 1.00 80.25 88 LYS A O 1
ATOM 661 N N . GLN A 1 89 ? 8.748 -1.794 18.410 1.00 78.56 89 GLN A N 1
ATOM 662 C CA . GLN A 1 89 ? 10.051 -2.129 18.996 1.00 78.56 89 GLN A CA 1
ATOM 663 C C . GLN A 1 89 ? 10.510 -1.074 19.995 1.00 78.56 89 GLN A C 1
ATOM 665 O O . GLN A 1 89 ? 10.970 -1.392 21.087 1.00 78.56 89 GLN A O 1
ATOM 670 N N . LEU A 1 90 ? 10.317 0.190 19.647 1.00 80.06 90 LEU A N 1
ATOM 671 C CA . LEU A 1 90 ? 10.629 1.314 20.505 1.00 80.06 90 LEU A CA 1
ATOM 672 C C . LEU A 1 90 ? 9.787 1.318 21.782 1.00 80.06 90 LEU A C 1
ATOM 674 O O . LEU A 1 90 ? 10.322 1.533 22.866 1.00 80.06 90 LEU A O 1
ATOM 678 N N . ASN A 1 91 ? 8.485 1.050 21.670 1.00 83.56 91 ASN A N 1
ATOM 679 C CA . ASN A 1 91 ? 7.611 0.950 22.835 1.00 83.56 91 ASN A CA 1
ATOM 680 C C . ASN A 1 91 ? 7.994 -0.227 23.729 1.00 83.56 91 ASN A C 1
ATOM 682 O O . ASN A 1 91 ? 8.007 -0.059 24.942 1.00 83.56 91 ASN A O 1
ATOM 686 N N . SER A 1 92 ? 8.424 -1.353 23.154 1.00 78.56 92 SER A N 1
ATOM 687 C CA . SER A 1 92 ? 8.971 -2.465 23.937 1.00 78.56 92 SER A CA 1
ATOM 688 C C . SER A 1 92 ? 10.211 -2.047 24.741 1.00 78.56 92 SER A C 1
ATOM 690 O O . SER A 1 92 ? 10.289 -2.342 25.930 1.00 78.56 92 SER A O 1
ATOM 692 N N . VAL A 1 93 ? 11.145 -1.289 24.151 1.00 74.94 93 VAL A N 1
ATOM 693 C CA . VAL A 1 93 ? 12.315 -0.764 24.887 1.00 74.94 93 VAL A CA 1
ATOM 694 C C . VAL A 1 93 ? 11.889 0.211 25.987 1.00 74.94 93 VAL A C 1
ATOM 696 O O . VAL A 1 93 ? 12.362 0.107 27.117 1.00 74.94 93 VAL A O 1
ATOM 699 N N . ARG A 1 94 ? 10.966 1.130 25.695 1.00 84.81 94 ARG A N 1
ATOM 700 C CA . ARG A 1 94 ? 10.448 2.094 26.679 1.00 84.81 94 ARG A CA 1
ATOM 701 C C . ARG A 1 94 ? 9.779 1.405 27.863 1.00 84.81 94 ARG A C 1
ATOM 703 O O . ARG A 1 94 ? 10.048 1.783 28.997 1.00 84.81 94 ARG A O 1
ATOM 710 N N . GLU A 1 95 ? 8.998 0.361 27.612 1.00 79.00 95 GLU A N 1
ATOM 711 C CA . GLU A 1 95 ? 8.384 -0.453 28.662 1.00 79.00 95 GLU A CA 1
ATOM 712 C C . GLU A 1 95 ? 9.447 -1.099 29.563 1.00 79.00 95 GLU A C 1
ATOM 714 O O . GLU A 1 95 ? 9.324 -1.023 30.785 1.00 79.00 95 GLU A O 1
ATOM 719 N N . THR A 1 96 ? 10.546 -1.630 29.002 1.00 69.25 96 THR A N 1
ATOM 720 C CA . THR A 1 96 ? 11.664 -2.148 29.824 1.00 69.25 96 THR A CA 1
ATOM 721 C C . THR A 1 96 ? 12.375 -1.072 30.651 1.00 69.25 96 THR A C 1
ATOM 723 O O . THR A 1 96 ? 12.998 -1.386 31.661 1.00 69.25 96 THR A O 1
ATOM 726 N N . GLN A 1 97 ? 12.255 0.198 30.255 1.00 74.88 97 GLN A N 1
ATOM 727 C CA . GLN A 1 97 ? 12.786 1.362 30.971 1.00 74.88 97 GLN A CA 1
ATOM 728 C C . GLN A 1 97 ? 11.754 2.006 31.920 1.00 74.88 97 GLN A C 1
ATOM 730 O O . GLN A 1 97 ? 12.041 3.045 32.511 1.00 74.88 97 GLN A O 1
ATOM 735 N N . GLY A 1 98 ? 10.551 1.432 32.058 1.00 76.81 98 GLY A N 1
ATOM 736 C CA . GLY A 1 98 ? 9.465 1.997 32.871 1.00 76.81 98 GLY A CA 1
ATOM 737 C C . GLY A 1 98 ? 8.830 3.264 32.282 1.00 76.81 98 GLY A C 1
ATOM 738 O O . GLY A 1 98 ? 8.152 4.007 32.990 1.00 76.81 98 GLY A O 1
ATOM 739 N N . LEU A 1 99 ? 9.050 3.534 30.994 1.00 75.31 99 LEU A N 1
ATOM 740 C CA . LEU A 1 99 ? 8.508 4.685 30.282 1.00 75.31 99 LEU A CA 1
ATOM 741 C C . LEU A 1 99 ? 7.190 4.325 29.586 1.00 75.31 99 LEU A C 1
ATOM 743 O O . LEU A 1 99 ? 7.037 3.240 29.030 1.00 75.31 99 LEU A O 1
ATOM 747 N N . LEU A 1 100 ? 6.252 5.276 29.549 1.00 78.62 100 LEU A N 1
ATOM 748 C CA . LEU A 1 100 ? 4.972 5.094 28.858 1.00 78.62 100 LEU A CA 1
ATOM 749 C C . LEU A 1 100 ? 5.173 4.864 27.345 1.00 78.62 100 LEU A C 1
ATOM 751 O O . LEU A 1 100 ? 6.025 5.540 26.743 1.00 78.62 100 LEU A O 1
ATOM 755 N N . PRO A 1 101 ? 4.388 3.966 26.716 1.00 81.19 101 PRO A N 1
ATOM 756 C CA . PRO A 1 101 ? 4.453 3.723 25.282 1.00 81.19 101 PRO A CA 1
ATOM 757 C C . PRO A 1 101 ? 4.032 4.970 24.500 1.00 81.19 101 PRO A C 1
ATOM 759 O O . PRO A 1 101 ? 3.150 5.728 24.902 1.00 81.19 101 PRO A O 1
ATOM 762 N N . LEU A 1 102 ? 4.672 5.177 23.356 1.00 80.12 102 LEU A N 1
ATOM 763 C CA . LEU A 1 102 ? 4.387 6.272 22.444 1.00 80.12 102 LEU A CA 1
ATOM 764 C C . LEU A 1 102 ? 3.244 5.909 21.510 1.00 80.12 102 LEU A C 1
ATOM 766 O O . LEU A 1 102 ? 3.214 4.833 20.906 1.00 80.12 102 LEU A O 1
ATOM 770 N N . THR A 1 103 ? 2.331 6.852 21.331 1.00 81.25 103 THR A N 1
ATOM 771 C CA . THR A 1 103 ? 1.389 6.825 20.215 1.00 81.25 103 THR A CA 1
ATOM 772 C C . THR A 1 103 ? 2.103 7.190 18.914 1.00 81.25 103 THR A C 1
ATOM 774 O O . THR A 1 103 ? 3.175 7.800 18.909 1.00 81.25 103 THR A O 1
ATOM 777 N N . ARG A 1 104 ? 1.492 6.843 17.777 1.00 74.25 104 ARG A N 1
ATOM 778 C CA . ARG A 1 104 ? 2.022 7.209 16.457 1.00 74.25 104 ARG A CA 1
ATOM 779 C C . ARG A 1 104 ? 2.161 8.723 16.294 1.00 74.25 104 ARG A C 1
ATOM 781 O O . ARG A 1 104 ? 3.159 9.182 15.748 1.00 74.25 104 ARG A O 1
ATOM 788 N N . ASP A 1 105 ? 1.187 9.479 16.793 1.00 70.88 105 ASP A N 1
ATOM 789 C CA . ASP A 1 105 ? 1.181 10.936 16.681 1.00 70.88 105 ASP A CA 1
ATOM 790 C C . ASP A 1 105 ? 2.332 11.546 17.497 1.00 70.88 105 ASP A C 1
ATOM 792 O O . ASP A 1 105 ? 3.108 12.335 16.959 1.00 70.88 105 ASP A O 1
ATOM 796 N N . GLN A 1 106 ? 2.554 11.061 18.725 1.00 72.56 106 GLN A N 1
ATOM 797 C CA . GLN A 1 106 ? 3.708 11.442 19.551 1.00 72.56 106 GLN A CA 1
ATOM 798 C C . GLN A 1 106 ? 5.051 11.086 18.894 1.00 72.56 106 GLN A C 1
ATOM 800 O O . GLN A 1 106 ? 5.956 11.916 18.849 1.00 72.56 106 GLN A O 1
ATOM 805 N N . ALA A 1 107 ? 5.188 9.879 18.336 1.00 73.75 107 ALA A N 1
ATOM 806 C CA . ALA A 1 107 ? 6.423 9.448 17.673 1.00 73.75 107 ALA A CA 1
ATOM 807 C C . ALA A 1 107 ? 6.716 10.226 16.377 1.00 73.75 107 ALA A C 1
ATOM 809 O O . ALA A 1 107 ? 7.875 10.396 15.996 1.00 73.75 107 ALA A O 1
ATOM 810 N N . SER A 1 108 ? 5.673 10.720 15.704 1.00 66.81 108 SER A N 1
ATOM 811 C CA . SER A 1 108 ? 5.812 11.552 14.505 1.00 66.81 108 SER A CA 1
ATOM 812 C C . SER A 1 108 ? 6.263 12.987 14.799 1.00 66.81 108 SER A C 1
ATOM 814 O O . SER A 1 108 ? 6.602 13.707 13.862 1.00 66.81 108 SER A O 1
ATOM 816 N N . GLY A 1 109 ? 6.265 13.409 16.072 1.00 59.91 109 GLY A N 1
ATOM 817 C CA . GLY A 1 109 ? 6.537 14.794 16.461 1.00 59.91 109 GLY A CA 1
ATOM 818 C C . GLY A 1 109 ? 5.435 15.772 16.040 1.00 59.91 109 GLY A C 1
ATOM 819 O O . GLY A 1 109 ? 5.641 16.984 16.077 1.00 59.91 109 GLY A O 1
ATOM 820 N N . ARG A 1 110 ? 4.263 15.274 15.619 1.00 62.16 110 ARG A N 1
ATOM 821 C CA . ARG A 1 110 ? 3.118 16.132 15.314 1.00 62.16 110 ARG A CA 1
ATOM 822 C C . ARG A 1 110 ? 2.514 16.632 16.616 1.00 62.16 110 ARG A C 1
ATOM 824 O O . ARG A 1 110 ? 2.162 15.841 17.488 1.00 62.16 110 ARG A O 1
ATOM 831 N N . ALA A 1 111 ? 2.348 17.948 16.717 1.00 50.41 111 ALA A N 1
ATOM 832 C CA . ALA A 1 111 ? 1.466 18.519 17.721 1.00 50.41 111 ALA A CA 1
ATOM 833 C C . ALA A 1 111 ? 0.084 17.847 17.590 1.00 50.41 111 ALA A C 1
ATOM 835 O O . ALA A 1 111 ? -0.378 17.665 16.454 1.00 50.41 111 ALA A O 1
ATOM 836 N N . PRO A 1 112 ? -0.575 17.462 18.699 1.00 50.91 112 PRO A N 1
ATOM 837 C CA . PRO A 1 112 ? -1.970 17.059 18.632 1.00 50.91 112 PRO A CA 1
ATOM 838 C C . PRO A 1 112 ? -2.731 18.201 17.958 1.00 50.91 112 PRO A C 1
ATOM 840 O O . PRO A 1 112 ? -2.669 19.349 18.400 1.00 50.91 112 PRO A O 1
ATOM 843 N N . TYR A 1 113 ? -3.371 17.906 16.826 1.00 38.44 113 TYR A N 1
ATOM 844 C CA . TYR A 1 113 ? -4.244 18.876 16.180 1.00 38.44 113 TYR A CA 1
ATOM 845 C C . TYR A 1 113 ? -5.302 19.258 17.221 1.00 38.44 113 TYR A C 1
ATOM 847 O O . TYR A 1 113 ? -5.825 18.340 17.860 1.00 38.44 113 TYR A O 1
ATOM 855 N N . PRO A 1 114 ? -5.610 20.549 17.442 1.00 43.78 114 PRO A N 1
ATOM 856 C CA . PRO A 1 114 ? -6.731 20.894 18.298 1.00 43.78 114 PRO A CA 1
ATOM 857 C C . PRO A 1 114 ? -7.950 20.181 17.717 1.00 43.78 114 PRO A C 1
ATOM 859 O O . PRO A 1 114 ? -8.307 20.409 16.558 1.00 43.78 114 PRO A O 1
ATOM 862 N N . GLU A 1 115 ? -8.523 19.247 18.479 1.00 43.50 115 GLU A N 1
ATOM 863 C CA . GLU A 1 115 ? -9.812 18.657 18.145 1.00 43.50 115 GLU A CA 1
ATOM 864 C C . GLU A 1 115 ? -10.752 19.827 17.888 1.00 43.50 115 GLU A C 1
ATOM 866 O O . GLU A 1 115 ? -10.978 20.660 18.768 1.00 43.50 115 GLU A O 1
ATOM 871 N N . ALA A 1 116 ? -11.212 19.949 16.644 1.00 40.47 116 ALA A N 1
ATOM 872 C CA . ALA A 1 116 ? -12.167 20.968 16.275 1.00 40.47 116 ALA A CA 1
ATOM 873 C C . ALA A 1 116 ? -13.399 20.765 17.159 1.00 40.47 116 ALA A C 1
ATOM 875 O O . ALA A 1 116 ? -14.170 19.823 16.970 1.00 40.47 116 ALA A O 1
ATOM 876 N N . ALA A 1 117 ? -13.555 21.636 18.152 1.00 39.62 117 ALA A N 1
ATOM 877 C CA . ALA A 1 117 ? -14.783 21.766 18.899 1.00 39.62 117 ALA A CA 1
ATOM 878 C C . ALA A 1 117 ? -15.895 22.095 17.893 1.00 39.62 117 ALA A C 1
ATOM 880 O O . ALA A 1 117 ? -15.980 23.210 17.389 1.00 39.62 117 ALA A O 1
ATOM 881 N N . GLY A 1 118 ? -16.713 21.092 17.574 1.00 44.00 118 GLY A N 1
ATOM 882 C CA . GLY A 1 118 ? -17.983 21.247 16.871 1.00 44.00 118 GLY A CA 1
ATOM 883 C C . GLY A 1 118 ? -17.890 21.486 15.363 1.00 44.00 118 GLY A C 1
ATOM 884 O O . GLY A 1 118 ? -18.000 22.613 14.896 1.00 44.00 118 GLY A O 1
ATOM 885 N N . ALA A 1 119 ? -17.864 20.404 14.585 1.00 32.62 119 ALA A N 1
ATOM 886 C CA . ALA A 1 119 ? -18.489 20.397 13.264 1.00 32.62 119 ALA A CA 1
ATOM 887 C C . ALA A 1 119 ? -19.694 19.438 13.318 1.00 32.62 119 ALA A C 1
ATOM 889 O O . ALA A 1 119 ? -19.513 18.276 13.693 1.00 32.62 119 ALA A O 1
ATOM 890 N N . PRO A 1 120 ? -20.925 19.887 13.010 1.00 35.47 120 PRO A N 1
ATOM 891 C CA . PRO A 1 120 ? -22.095 19.020 13.052 1.00 35.47 120 PRO A CA 1
ATOM 892 C C . PRO A 1 120 ? -21.988 17.940 11.971 1.00 35.47 120 PRO A C 1
ATOM 894 O O . PRO A 1 120 ? -21.761 18.226 10.796 1.00 35.47 120 PRO A O 1
ATOM 897 N N . ALA A 1 121 ? -22.162 16.684 12.379 1.00 37.41 121 ALA A N 1
ATOM 898 C CA . ALA A 1 121 ? -22.215 15.543 11.481 1.00 37.41 121 ALA A CA 1
ATOM 899 C C . ALA A 1 121 ? -23.455 15.641 10.576 1.00 37.41 121 ALA A C 1
ATOM 901 O O . ALA A 1 121 ? -24.574 15.387 11.015 1.00 37.41 121 ALA A O 1
ATOM 902 N N . GLN A 1 122 ? -23.264 15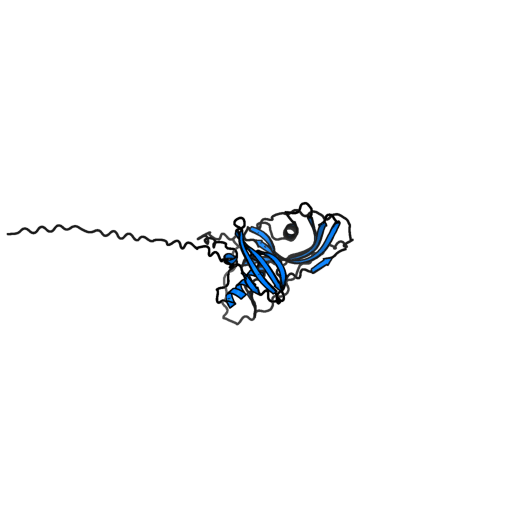.982 9.302 1.00 36.44 122 GLN A N 1
ATOM 903 C CA . GLN A 1 122 ? -24.261 15.737 8.261 1.00 36.44 122 GLN A CA 1
ATOM 904 C C . GLN A 1 122 ? -23.952 14.387 7.609 1.00 36.44 122 GLN A C 1
ATOM 906 O O . GLN A 1 122 ? -23.126 14.283 6.706 1.00 36.44 122 GLN A O 1
ATOM 911 N N . GLY A 1 123 ? -24.585 13.329 8.117 1.00 42.44 123 GLY A N 1
ATOM 912 C CA . GLY A 1 123 ? -24.679 12.056 7.405 1.00 42.44 123 GLY A CA 1
ATOM 913 C C . GLY A 1 123 ? -25.817 12.103 6.375 1.00 42.44 123 GLY A C 1
ATOM 914 O O . GLY A 1 123 ? -26.803 12.806 6.604 1.00 42.44 123 GLY A O 1
ATOM 915 N N . PRO A 1 124 ? -25.728 11.372 5.251 1.00 43.94 124 PRO A N 1
ATOM 916 C CA . PRO A 1 124 ? -26.855 11.227 4.341 1.00 43.94 124 PRO A CA 1
ATOM 917 C C . PRO A 1 124 ? -27.976 10.417 5.009 1.00 43.94 124 PRO A C 1
ATOM 919 O O . PRO A 1 124 ? -27.731 9.388 5.642 1.00 43.94 124 PRO A O 1
ATOM 922 N N . ALA A 1 125 ? -29.206 10.909 4.863 1.00 35.53 125 ALA A N 1
ATOM 923 C CA . ALA A 1 125 ? -30.415 10.296 5.389 1.00 35.53 125 ALA A CA 1
ATOM 924 C C . ALA A 1 125 ? -30.645 8.902 4.779 1.00 35.53 125 ALA A C 1
ATOM 926 O O . ALA A 1 125 ? -30.725 8.751 3.560 1.00 35.53 125 ALA A O 1
ATOM 927 N N . ALA A 1 126 ? -30.779 7.892 5.638 1.00 35.94 126 ALA A N 1
ATOM 928 C CA . ALA A 1 126 ? -31.397 6.621 5.278 1.00 35.94 126 ALA A CA 1
ATOM 929 C C . ALA A 1 126 ? -32.931 6.770 5.352 1.00 35.94 126 ALA A C 1
ATOM 931 O O . ALA A 1 126 ? -33.416 7.491 6.229 1.00 35.94 126 ALA A O 1
ATOM 932 N N . PRO A 1 127 ? -33.708 6.117 4.470 1.00 43.91 127 PRO A N 1
ATOM 933 C CA . PRO A 1 127 ? -35.162 6.146 4.552 1.00 43.91 127 PRO A CA 1
ATOM 934 C C . PRO A 1 127 ? -35.661 5.364 5.774 1.00 43.91 127 PRO A C 1
ATOM 936 O O . PRO A 1 127 ? -35.145 4.294 6.105 1.00 43.91 127 PRO A O 1
ATOM 939 N N . ALA A 1 128 ? -36.660 5.940 6.440 1.00 36.56 128 ALA A N 1
ATOM 940 C CA . ALA A 1 128 ? -37.367 5.377 7.578 1.00 36.56 128 ALA A CA 1
ATOM 941 C C . ALA A 1 128 ? -38.363 4.300 7.126 1.00 36.56 128 ALA A C 1
ATOM 943 O O . ALA A 1 128 ? -39.085 4.518 6.162 1.00 36.56 128 ALA A O 1
ATOM 944 N N . ASP A 1 129 ? -38.371 3.158 7.816 1.00 38.62 129 ASP A N 1
ATOM 945 C CA . ASP A 1 129 ? -39.563 2.540 8.422 1.00 38.62 129 ASP A CA 1
ATOM 946 C C . ASP A 1 129 ? -39.228 1.130 8.934 1.00 38.62 129 ASP A C 1
ATOM 948 O O . ASP A 1 129 ? -38.737 0.297 8.179 1.00 38.62 129 ASP A O 1
ATOM 952 N N . VAL A 1 130 ? -39.462 0.891 10.232 1.00 34.69 130 VAL A N 1
ATOM 953 C CA . VAL A 1 130 ? -40.169 -0.263 10.838 1.00 34.69 130 VAL A CA 1
ATOM 954 C C . VAL A 1 130 ? -40.121 -0.100 12.371 1.00 34.69 130 VAL A C 1
ATOM 956 O O . VAL A 1 130 ? -39.069 0.110 12.971 1.00 34.69 130 VAL A O 1
ATOM 959 N N . ALA A 1 131 ? -41.306 -0.163 12.980 1.00 38.97 131 ALA A N 1
ATOM 960 C CA . ALA A 1 131 ? -41.619 0.039 14.396 1.00 38.97 131 ALA A CA 1
ATOM 961 C C . ALA A 1 131 ? -41.148 -1.123 15.321 1.00 38.97 131 ALA A C 1
ATOM 963 O O . ALA A 1 131 ? -40.725 -2.170 14.829 1.00 38.97 131 ALA A O 1
ATOM 964 N N . PRO A 1 132 ? -41.195 -0.956 16.663 1.00 45.34 132 PRO A N 1
ATOM 965 C CA . PRO A 1 132 ? -40.355 -1.689 17.606 1.00 45.34 132 PRO A CA 1
ATOM 966 C C . PRO A 1 132 ? -41.018 -2.955 18.164 1.00 45.34 132 PRO A C 1
ATOM 968 O O . PRO A 1 132 ? -42.212 -2.977 18.454 1.00 45.34 132 PRO A O 1
ATOM 971 N N . GLY A 1 133 ? -40.211 -3.984 18.428 1.00 33.72 133 GLY A N 1
ATOM 972 C CA . GLY A 1 133 ? -40.653 -5.156 19.176 1.00 33.72 133 GLY A CA 1
ATOM 973 C C . GLY A 1 133 ? -39.497 -5.947 19.786 1.00 33.72 133 GLY A C 1
ATOM 974 O O . GLY A 1 133 ? -38.688 -6.513 19.062 1.00 33.72 133 GLY A O 1
ATOM 975 N N . GLY A 1 134 ? -39.482 -6.023 21.120 1.00 33.53 134 GLY A N 1
ATOM 976 C CA . GLY A 1 134 ? -38.868 -7.116 21.883 1.00 33.53 134 GLY A CA 1
ATOM 977 C C . GLY A 1 134 ? -37.416 -6.923 22.324 1.00 33.53 134 GLY A C 1
ATOM 978 O O . GLY A 1 134 ? -36.483 -7.092 21.547 1.00 33.53 134 GLY A O 1
ATOM 979 N N . ALA A 1 135 ? -37.223 -6.679 23.621 1.00 45.81 135 ALA A N 1
ATOM 980 C CA . ALA A 1 135 ? -35.953 -6.929 24.297 1.00 45.81 135 ALA A CA 1
ATOM 981 C C . ALA A 1 135 ? -35.752 -8.442 24.505 1.00 45.81 135 ALA A C 1
ATOM 983 O O . ALA A 1 135 ? -36.697 -9.108 24.936 1.00 45.81 135 ALA A O 1
ATOM 984 N N . PRO A 1 136 ? -34.531 -8.977 24.318 1.00 45.81 136 PRO A N 1
ATOM 985 C CA . PRO A 1 136 ? -34.143 -10.212 24.971 1.00 45.81 136 PRO A CA 1
ATOM 986 C C . PRO A 1 136 ? -32.992 -10.005 25.960 1.00 45.81 136 PRO A C 1
ATOM 988 O O . PRO A 1 136 ? -32.017 -9.286 25.738 1.00 45.81 136 PRO A O 1
ATOM 991 N N . THR A 1 137 ? -33.177 -10.686 27.079 1.00 41.09 137 THR A N 1
ATOM 992 C CA . THR A 1 137 ? -32.301 -10.908 28.222 1.00 41.09 137 THR A CA 1
ATOM 993 C C . THR A 1 137 ? -30.958 -11.539 27.848 1.00 41.09 137 THR A C 1
ATOM 995 O O . THR A 1 137 ? -30.817 -12.245 26.851 1.00 41.09 137 THR A O 1
ATOM 998 N N . GLY A 1 138 ? -29.957 -11.261 28.689 1.00 41.88 138 GLY A N 1
ATOM 999 C CA . GLY A 1 138 ? -28.558 -11.612 28.484 1.00 41.88 138 GLY A CA 1
ATOM 1000 C C . GLY A 1 138 ? -28.290 -13.109 28.336 1.00 41.88 138 GLY A C 1
ATOM 1001 O O . GLY A 1 138 ? -28.667 -13.922 29.176 1.00 41.88 138 GLY A O 1
ATOM 1002 N N . GLY A 1 139 ? -27.548 -13.441 27.281 1.00 33.69 139 GLY A N 1
ATOM 1003 C CA . GLY A 1 139 ? -26.913 -14.734 27.073 1.00 33.69 139 GLY A CA 1
ATOM 1004 C C . GLY A 1 139 ? -25.487 -14.523 26.566 1.00 33.69 139 GLY A C 1
ATOM 1005 O O . GLY A 1 139 ? -25.246 -13.694 25.691 1.00 33.69 139 GLY A O 1
ATOM 1006 N N . ASN A 1 140 ? -24.534 -15.255 27.144 1.00 39.41 140 ASN A N 1
ATOM 1007 C CA . ASN A 1 140 ? -23.122 -15.253 26.764 1.00 39.41 140 ASN A CA 1
ATOM 1008 C C . ASN A 1 140 ? -22.946 -15.574 25.269 1.00 39.41 140 ASN A C 1
ATOM 1010 O O . ASN A 1 140 ? -23.093 -16.725 24.853 1.00 39.41 140 ASN A O 1
ATOM 1014 N N . VAL A 1 141 ? -22.582 -14.571 24.467 1.00 31.11 141 VAL A N 1
ATOM 1015 C CA . VAL A 1 141 ? -22.276 -14.750 23.043 1.00 31.11 141 VAL A CA 1
ATOM 1016 C C . VAL A 1 141 ? -20.865 -15.317 22.906 1.00 31.11 141 VAL A C 1
ATOM 1018 O O . VAL A 1 141 ? -19.866 -14.611 23.040 1.00 31.11 141 VAL A O 1
ATOM 1021 N N . ARG A 1 142 ? -20.777 -16.618 22.617 1.00 30.61 142 ARG A N 1
ATOM 1022 C CA . ARG A 1 142 ? -19.572 -17.217 22.035 1.00 30.61 142 ARG A CA 1
ATOM 1023 C C . ARG A 1 142 ? -19.472 -16.737 20.585 1.00 30.61 142 ARG A C 1
ATOM 1025 O O . ARG A 1 142 ? -20.359 -17.023 19.786 1.00 30.61 142 ARG A O 1
ATOM 1032 N N . TYR A 1 143 ? -18.413 -16.002 20.248 1.00 30.27 143 TYR A N 1
ATOM 1033 C CA . TYR A 1 143 ? -18.143 -15.589 18.870 1.00 30.27 143 TYR A CA 1
ATOM 1034 C C . TYR A 1 143 ? -17.833 -16.821 18.012 1.00 30.27 143 TYR A C 1
ATOM 1036 O O . TYR A 1 143 ? -16.833 -17.504 18.231 1.00 30.27 143 TYR A O 1
ATOM 1044 N N . ALA A 1 144 ? -18.700 -17.106 17.041 1.00 26.95 144 ALA A N 1
ATOM 1045 C CA . ALA A 1 144 ? -18.415 -18.062 15.982 1.00 26.95 144 ALA A CA 1
ATOM 1046 C C . ALA A 1 144 ? -17.375 -17.471 15.004 1.00 26.95 144 ALA A C 1
ATOM 1048 O O . ALA A 1 144 ? -17.377 -16.257 14.776 1.00 26.95 144 ALA A O 1
ATOM 1049 N N . PRO A 1 145 ? -16.492 -18.295 14.411 1.00 30.80 145 PRO A N 1
ATOM 1050 C CA . PRO A 1 145 ? -15.588 -17.846 13.358 1.00 30.80 145 PRO A CA 1
ATOM 1051 C C . PRO A 1 145 ? -16.379 -17.278 12.171 1.00 30.80 145 PRO A C 1
ATOM 1053 O O . PRO A 1 145 ? -17.370 -17.858 11.730 1.00 30.80 145 PRO A O 1
ATOM 1056 N N . ILE A 1 146 ? -15.935 -16.125 11.666 1.00 33.16 146 ILE A N 1
ATOM 1057 C CA . ILE A 1 146 ? -16.525 -15.452 10.503 1.00 33.16 146 ILE A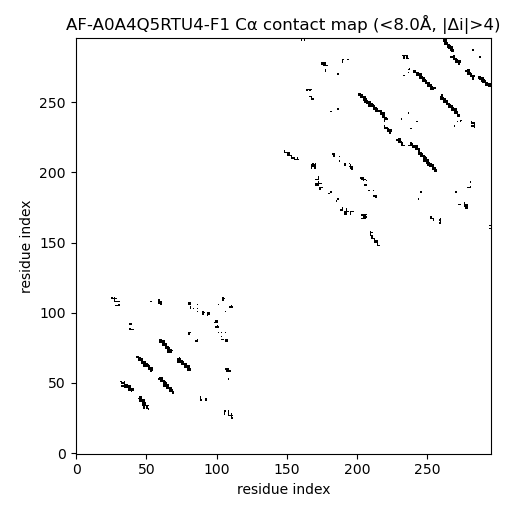 CA 1
ATOM 1058 C C . ILE A 1 146 ? -16.388 -16.393 9.289 1.00 33.16 146 ILE A C 1
ATOM 1060 O O . ILE A 1 146 ? -15.268 -16.825 8.999 1.00 33.16 146 ILE A O 1
ATOM 1064 N N . PRO A 1 147 ? -17.479 -16.737 8.578 1.00 28.16 147 PRO A N 1
ATOM 1065 C CA . PRO A 1 147 ? -17.405 -17.600 7.404 1.00 28.16 147 PRO A CA 1
ATOM 1066 C C . PRO A 1 147 ? -16.601 -16.927 6.278 1.00 28.16 147 PRO A C 1
ATOM 1068 O O . PRO A 1 147 ? -16.612 -15.697 6.167 1.00 28.16 147 PRO A O 1
ATOM 1071 N N . PRO A 1 148 ? -15.916 -17.700 5.415 1.00 32.78 148 PRO A N 1
ATOM 1072 C CA . PRO A 1 148 ? -15.212 -17.143 4.268 1.00 32.78 148 PRO A CA 1
ATOM 1073 C C . PRO A 1 148 ? -16.204 -16.403 3.365 1.00 32.78 148 PRO A C 1
ATOM 1075 O O . PRO A 1 148 ? -17.161 -16.985 2.855 1.00 32.78 148 PRO A O 1
ATOM 1078 N N . THR A 1 149 ? -15.976 -15.105 3.171 1.00 40.16 149 THR A N 1
ATOM 1079 C CA . THR A 1 149 ? -16.744 -14.269 2.248 1.00 40.16 149 THR A CA 1
ATOM 1080 C C . THR A 1 149 ? -16.660 -14.867 0.846 1.00 40.16 149 THR A C 1
ATOM 1082 O O . THR A 1 149 ? -15.568 -15.125 0.336 1.00 40.16 149 THR A O 1
ATOM 1085 N N . GLN A 1 150 ? -17.810 -15.120 0.220 1.00 33.78 150 GLN A N 1
ATOM 1086 C CA . GLN A 1 150 ? -17.862 -15.640 -1.144 1.00 33.78 150 GLN A CA 1
ATOM 1087 C C . GLN A 1 150 ? -17.467 -14.530 -2.127 1.00 33.78 150 GLN A C 1
ATOM 1089 O O . GLN A 1 150 ? -18.088 -13.471 -2.176 1.00 33.78 150 GLN A O 1
ATOM 1094 N N . TYR A 1 151 ? -16.400 -14.763 -2.889 1.00 36.66 151 TYR A N 1
ATOM 1095 C CA . TYR A 1 151 ? -15.913 -13.846 -3.917 1.00 36.66 151 TYR A CA 1
ATOM 1096 C C . TYR A 1 151 ? -16.608 -14.163 -5.242 1.00 36.66 151 TYR A C 1
ATOM 1098 O O . TYR A 1 151 ? -16.558 -15.302 -5.707 1.00 36.66 151 TYR A O 1
ATOM 1106 N N . VAL A 1 152 ? -17.205 -13.159 -5.888 1.00 41.41 152 VAL A N 1
ATOM 1107 C CA . VAL A 1 152 ? -17.696 -13.302 -7.265 1.00 41.41 152 VAL A CA 1
ATOM 1108 C C . VAL A 1 152 ? -16.489 -13.270 -8.203 1.00 41.41 152 VAL A C 1
ATOM 1110 O O . VAL A 1 152 ? -15.865 -12.228 -8.413 1.00 41.41 152 VAL A O 1
ATOM 1113 N N . LYS A 1 153 ? -16.119 -14.437 -8.735 1.00 36.7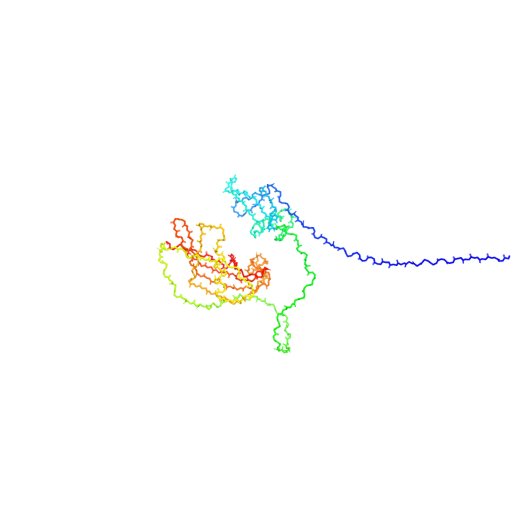8 153 LYS A N 1
ATOM 1114 C CA . LYS A 1 153 ? -15.010 -14.597 -9.680 1.00 36.78 153 LYS A CA 1
ATOM 1115 C C . LYS A 1 153 ? -15.499 -14.257 -11.086 1.00 36.78 153 LYS A C 1
ATOM 1117 O O . LYS A 1 153 ? -16.195 -15.052 -11.706 1.00 36.78 153 LYS A O 1
ATOM 1122 N N . THR A 1 154 ? -15.119 -13.098 -11.611 1.00 40.84 154 THR A N 1
ATOM 1123 C CA . THR A 1 154 ? -15.144 -12.867 -13.060 1.00 40.84 154 THR A CA 1
ATOM 1124 C C . THR A 1 154 ? -13.771 -13.265 -13.597 1.00 40.84 154 THR A C 1
ATOM 1126 O O . THR A 1 154 ? -12.754 -12.732 -13.162 1.00 40.84 154 THR A O 1
ATOM 1129 N N . ASN A 1 155 ? -13.727 -14.274 -14.469 1.00 36.28 155 ASN A N 1
ATOM 1130 C CA . ASN A 1 155 ? -12.499 -14.742 -15.114 1.00 36.28 155 ASN A CA 1
ATOM 1131 C C . ASN A 1 155 ? -12.447 -14.183 -16.543 1.00 36.28 155 ASN A C 1
ATOM 1133 O O . ASN A 1 155 ? -13.093 -14.750 -17.424 1.00 36.28 155 ASN A O 1
ATOM 1137 N N . PRO A 1 156 ? -11.677 -13.122 -16.822 1.00 47.09 156 PRO A N 1
ATOM 1138 C CA . PRO A 1 156 ? -11.089 -12.968 -18.141 1.00 47.09 156 PRO A CA 1
ATOM 1139 C C . PRO A 1 156 ? -10.063 -14.091 -18.350 1.00 47.09 156 PRO A C 1
ATOM 1141 O O . PRO A 1 156 ? -9.363 -14.490 -17.416 1.00 47.09 156 PRO A O 1
ATOM 1144 N N . VAL A 1 157 ? -9.978 -14.622 -19.568 1.00 43.12 157 VAL A N 1
ATOM 1145 C CA . VAL A 1 157 ? -8.917 -15.559 -19.958 1.00 43.12 157 VAL A CA 1
ATOM 1146 C C . VAL A 1 157 ? -7.574 -14.845 -19.783 1.00 43.12 157 VAL A C 1
ATOM 1148 O O . VAL A 1 157 ? -7.348 -13.799 -20.387 1.00 43.12 157 VAL A O 1
ATOM 1151 N N . ALA A 1 158 ? -6.705 -15.377 -18.919 1.00 47.09 158 ALA A N 1
ATOM 1152 C CA . ALA A 1 158 ? -5.388 -14.801 -18.681 1.00 47.09 158 ALA A CA 1
ATOM 1153 C C . ALA A 1 158 ? -4.519 -14.965 -19.942 1.00 47.09 158 ALA A C 1
ATOM 1155 O O . ALA A 1 158 ? -4.408 -16.088 -20.443 1.00 47.09 158 ALA A O 1
ATOM 1156 N N . PRO A 1 159 ? -3.891 -13.896 -20.461 1.00 51.53 159 PRO A N 1
ATOM 1157 C CA . PRO A 1 159 ? -2.915 -14.035 -21.530 1.00 51.53 159 PRO A CA 1
ATOM 1158 C C . PRO A 1 159 ? -1.714 -14.847 -21.028 1.00 51.53 159 PRO A C 1
ATOM 1160 O O . PRO A 1 159 ? -1.215 -14.639 -19.919 1.00 51.53 159 PRO A O 1
ATOM 1163 N N . THR A 1 160 ? -1.259 -15.798 -21.840 1.00 50.00 160 THR A N 1
ATOM 1164 C CA . THR A 1 160 ? -0.053 -16.585 -21.571 1.00 50.00 160 THR A CA 1
ATOM 1165 C C . THR A 1 160 ? 1.144 -15.635 -21.468 1.00 50.00 160 THR A C 1
ATOM 1167 O O . THR A 1 160 ? 1.356 -14.855 -22.399 1.00 50.00 160 THR A O 1
ATOM 1170 N N . PRO A 1 161 ? 1.938 -15.667 -20.381 1.00 49.44 161 PRO A N 1
ATOM 1171 C CA . PRO A 1 161 ? 3.127 -14.838 -20.267 1.00 49.44 161 PRO A CA 1
ATOM 1172 C C . PRO A 1 161 ? 4.195 -15.405 -21.204 1.00 49.44 161 PRO A C 1
ATOM 1174 O O . PRO A 1 161 ? 4.950 -16.306 -20.856 1.00 49.44 161 PRO A O 1
ATOM 1177 N N . GLN A 1 162 ? 4.201 -14.927 -22.441 1.00 47.78 162 GLN A N 1
ATOM 1178 C CA . GLN A 1 162 ? 5.349 -15.064 -23.323 1.00 47.78 162 GLN A CA 1
ATOM 1179 C C . GLN A 1 162 ? 6.404 -14.085 -22.806 1.00 47.78 162 GLN A C 1
ATOM 1181 O O . GLN A 1 162 ? 6.066 -12.927 -22.551 1.00 47.78 162 GLN A O 1
ATOM 1186 N N . GLY A 1 163 ? 7.647 -14.544 -22.630 1.00 54.88 163 GLY A N 1
ATOM 1187 C CA . GLY A 1 163 ? 8.815 -13.721 -22.290 1.00 54.88 163 GLY A CA 1
ATOM 1188 C C . GLY A 1 163 ? 9.083 -12.690 -23.385 1.00 54.88 163 GLY A C 1
ATOM 1189 O O . GLY A 1 163 ? 9.968 -12.845 -24.223 1.00 54.88 163 GLY A O 1
ATOM 1190 N N . SER A 1 164 ? 8.225 -11.674 -23.464 1.00 63.44 164 SER A N 1
ATOM 1191 C CA . SER A 1 164 ? 8.228 -10.711 -24.547 1.00 63.44 164 SER A CA 1
ATOM 1192 C C . SER A 1 164 ? 9.274 -9.654 -24.231 1.00 63.44 164 SER A C 1
ATOM 1194 O O . SER A 1 164 ? 9.130 -8.911 -23.263 1.00 63.44 164 SER A O 1
ATOM 1196 N N . SER A 1 165 ? 10.275 -9.488 -25.084 1.00 78.31 165 SER A N 1
ATOM 1197 C CA . SER A 1 165 ? 11.184 -8.332 -25.045 1.00 78.31 165 SER A CA 1
ATOM 1198 C C . SER A 1 165 ? 10.476 -6.983 -25.274 1.00 78.31 165 SER A C 1
ATOM 1200 O O . SER A 1 165 ? 11.114 -5.935 -25.217 1.00 78.31 165 SER A O 1
ATOM 1202 N N . ALA A 1 166 ? 9.158 -6.993 -25.519 1.00 84.81 166 ALA A N 1
ATOM 1203 C CA . ALA A 1 166 ? 8.334 -5.805 -25.676 1.00 84.81 166 ALA A CA 1
ATOM 1204 C C . ALA A 1 166 ? 8.495 -4.841 -24.483 1.00 84.81 166 ALA A C 1
ATOM 1206 O O . ALA A 1 166 ? 8.606 -5.295 -23.341 1.00 84.81 166 ALA A O 1
ATOM 1207 N N . PRO A 1 167 ? 8.479 -3.521 -24.713 1.00 87.19 167 PRO A N 1
ATOM 1208 C CA . PRO A 1 167 ? 8.594 -2.543 -23.638 1.00 87.19 167 PRO A CA 1
ATOM 1209 C C . PRO A 1 167 ? 7.413 -2.634 -22.664 1.00 87.19 167 PRO A C 1
ATOM 1211 O O . PRO A 1 167 ? 6.286 -2.954 -23.056 1.00 87.19 167 PRO A O 1
ATOM 1214 N N . CYS A 1 168 ? 7.652 -2.331 -21.386 1.00 88.56 168 CYS A N 1
ATOM 1215 C CA . CYS A 1 168 ? 6.571 -2.260 -20.404 1.00 88.56 168 CYS A CA 1
ATOM 1216 C C . CYS A 1 168 ? 5.619 -1.096 -20.731 1.00 88.56 168 CYS A C 1
ATOM 1218 O O . CYS A 1 168 ? 6.098 0.017 -20.990 1.00 88.56 168 CYS A O 1
ATOM 1220 N N . PRO A 1 169 ? 4.287 -1.294 -20.654 1.00 88.19 169 PRO A N 1
ATOM 1221 C CA . PRO A 1 169 ? 3.351 -0.181 -20.746 1.00 88.19 169 PRO A CA 1
ATOM 1222 C C . PRO A 1 169 ? 3.622 0.805 -19.605 1.00 88.19 169 PRO A C 1
ATOM 1224 O O . PRO A 1 169 ? 4.007 0.408 -18.508 1.00 88.19 169 PRO A O 1
ATOM 1227 N N . LYS A 1 170 ? 3.440 2.101 -19.853 1.00 88.69 170 LYS A N 1
ATOM 1228 C CA . LYS A 1 170 ? 3.616 3.124 -18.821 1.00 88.69 170 LYS A CA 1
ATOM 1229 C C . LYS A 1 170 ? 2.281 3.390 -18.139 1.00 88.69 170 LYS A C 1
ATOM 1231 O O . LYS A 1 170 ? 1.362 3.908 -18.766 1.00 88.69 170 LYS A O 1
ATOM 1236 N N . THR A 1 171 ? 2.199 3.064 -16.857 1.00 86.94 171 THR A N 1
ATOM 1237 C CA . THR A 1 171 ? 1.021 3.372 -16.039 1.00 86.94 171 THR A CA 1
ATOM 1238 C C . THR A 1 171 ? 1.097 4.832 -15.581 1.00 86.94 171 THR A C 1
ATOM 1240 O O . THR A 1 171 ? 2.130 5.231 -15.038 1.00 86.94 171 THR A O 1
ATOM 1243 N N . PRO A 1 172 ? 0.073 5.669 -15.822 1.00 85.62 172 PRO A N 1
ATOM 1244 C CA . PRO A 1 172 ? 0.047 7.023 -15.289 1.00 85.62 172 PRO A CA 1
ATOM 1245 C C . PRO A 1 172 ? -0.305 7.005 -13.799 1.00 85.62 172 PRO A C 1
ATOM 1247 O O . PRO A 1 172 ? -1.165 6.248 -13.354 1.00 85.62 172 PRO A O 1
ATOM 1250 N N . TYR A 1 173 ? 0.319 7.898 -13.036 1.00 86.81 173 TYR A N 1
ATOM 1251 C CA . TYR A 1 173 ? -0.094 8.149 -11.663 1.00 86.81 173 TYR A CA 1
ATOM 1252 C C . TYR A 1 173 ? -1.348 9.019 -11.668 1.00 86.81 173 TYR A C 1
ATOM 1254 O O . TYR A 1 173 ? -1.337 10.105 -12.253 1.00 86.81 173 TYR A O 1
ATOM 1262 N N . VAL A 1 174 ? -2.403 8.570 -10.990 1.00 89.19 174 VAL A N 1
ATOM 1263 C CA . VAL A 1 174 ? -3.641 9.336 -10.836 1.00 89.19 174 VAL A CA 1
ATOM 1264 C C . VAL A 1 174 ? -4.052 9.346 -9.368 1.00 89.19 174 VAL A C 1
ATOM 1266 O O . VAL A 1 174 ? -4.181 8.302 -8.733 1.00 89.19 174 VAL A O 1
ATOM 1269 N N . GLU A 1 175 ? -4.292 10.535 -8.820 1.00 88.75 175 GLU A N 1
ATOM 1270 C CA . GLU A 1 175 ? -4.954 10.655 -7.522 1.00 88.75 175 GLU A CA 1
ATOM 1271 C C . GLU A 1 175 ? -6.465 10.561 -7.701 1.00 88.75 175 GLU A C 1
ATOM 1273 O O . GLU A 1 175 ? -7.058 11.306 -8.481 1.00 88.75 175 GLU A O 1
ATOM 1278 N N . LEU A 1 176 ? -7.093 9.653 -6.958 1.00 92.88 176 LEU A N 1
ATOM 1279 C CA . LEU A 1 176 ? -8.512 9.357 -7.104 1.00 92.88 176 LEU A CA 1
ATOM 1280 C C . LEU A 1 176 ? -9.295 9.886 -5.896 1.00 92.88 176 LEU A C 1
ATOM 1282 O O . LEU A 1 176 ? -9.013 9.471 -4.765 1.00 92.88 176 LEU A O 1
ATOM 1286 N N . PRO A 1 177 ? -10.271 10.792 -6.098 1.00 95.00 177 PRO A N 1
ATOM 1287 C CA . PRO A 1 177 ? -11.046 11.352 -5.002 1.00 95.00 177 PRO A CA 1
ATOM 1288 C C . PRO A 1 177 ? -11.956 10.292 -4.376 1.00 95.00 177 PRO A C 1
ATOM 1290 O O . PRO A 1 177 ? -12.559 9.470 -5.064 1.00 95.00 177 PRO A O 1
ATOM 1293 N N . GLY A 1 178 ? -12.088 10.343 -3.053 1.00 94.31 178 GLY A N 1
ATOM 1294 C CA . GLY A 1 178 ? -12.874 9.414 -2.238 1.00 94.31 178 GLY A CA 1
ATOM 1295 C C . GLY A 1 178 ? -14.384 9.480 -2.472 1.00 94.31 178 GLY A C 1
ATOM 1296 O O . GLY A 1 178 ? -15.116 8.640 -1.963 1.00 94.31 178 GLY A O 1
ATOM 1297 N N . THR A 1 179 ? -14.852 10.459 -3.248 1.00 96.44 179 THR A N 1
ATOM 1298 C CA . THR A 1 179 ? -16.247 10.583 -3.686 1.00 96.44 179 THR A CA 1
ATOM 1299 C C . THR A 1 179 ? -16.600 9.623 -4.821 1.00 96.44 179 THR A C 1
ATOM 1301 O O . THR A 1 179 ? -17.783 9.401 -5.076 1.00 96.44 179 THR A O 1
ATOM 1304 N N . LEU A 1 180 ? -15.606 9.042 -5.506 1.00 95.69 180 LEU A N 1
ATOM 1305 C CA . LEU A 1 180 ? -15.857 8.048 -6.548 1.00 95.69 180 LEU A CA 1
ATOM 1306 C C . LEU A 1 180 ? -16.449 6.767 -5.943 1.00 95.69 180 LEU A C 1
ATOM 1308 O O . LEU A 1 180 ? -15.973 6.312 -4.899 1.00 95.69 180 LEU A O 1
ATOM 1312 N N . PRO A 1 181 ? -17.447 6.151 -6.601 1.00 96.31 181 PRO A N 1
ATOM 1313 C CA . PRO A 1 181 ? -18.079 4.942 -6.098 1.00 96.31 181 PRO A CA 1
ATOM 1314 C C . PRO A 1 181 ? -17.107 3.760 -6.109 1.00 96.31 181 PRO A C 1
ATOM 1316 O O . PRO A 1 181 ? -16.374 3.542 -7.074 1.00 96.31 181 PRO A O 1
ATOM 1319 N N . ALA A 1 182 ? -17.162 2.949 -5.054 1.00 95.00 182 ALA A N 1
ATOM 1320 C CA . ALA A 1 182 ? -16.387 1.722 -4.939 1.00 95.00 182 ALA A CA 1
ATOM 1321 C C . ALA A 1 182 ? -16.795 0.705 -6.017 1.00 95.00 182 ALA A C 1
ATOM 1323 O O . ALA A 1 182 ? -17.898 0.161 -5.984 1.00 95.00 182 ALA A O 1
ATOM 1324 N N . ASN A 1 183 ? -15.907 0.431 -6.973 1.00 95.38 183 ASN A N 1
ATOM 1325 C CA . ASN A 1 183 ? -16.114 -0.578 -8.011 1.00 95.38 183 ASN A CA 1
ATOM 1326 C C .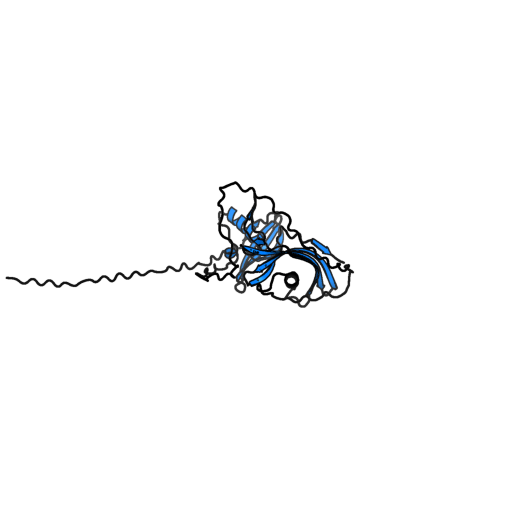 ASN A 1 183 ? -14.774 -1.144 -8.515 1.00 95.38 183 ASN A C 1
ATOM 1328 O O . ASN A 1 183 ? -13.700 -0.624 -8.213 1.00 95.38 183 ASN A O 1
ATOM 1332 N N . THR A 1 184 ? -14.829 -2.217 -9.306 1.00 94.56 184 THR A N 1
ATOM 1333 C CA . THR A 1 184 ? -13.630 -2.909 -9.807 1.00 94.56 184 THR A CA 1
ATOM 1334 C C . THR A 1 184 ? -12.720 -2.011 -10.654 1.00 94.56 184 THR A C 1
ATOM 1336 O O . THR A 1 184 ? -11.502 -2.160 -10.586 1.00 94.56 184 THR A O 1
ATOM 1339 N N . ALA A 1 185 ? -13.278 -1.088 -11.445 1.00 95.44 185 ALA A N 1
ATOM 1340 C CA . ALA A 1 185 ? -12.495 -0.198 -12.304 1.00 95.44 185 ALA A CA 1
ATOM 1341 C C . ALA A 1 185 ? -11.698 0.820 -11.477 1.00 95.44 185 ALA A C 1
ATOM 1343 O O . ALA A 1 185 ? -10.497 0.978 -11.686 1.00 95.44 185 ALA A O 1
ATOM 1344 N N . LEU A 1 186 ? -12.340 1.422 -10.473 1.00 95.56 186 LEU A N 1
ATOM 1345 C CA . LEU A 1 186 ? -11.6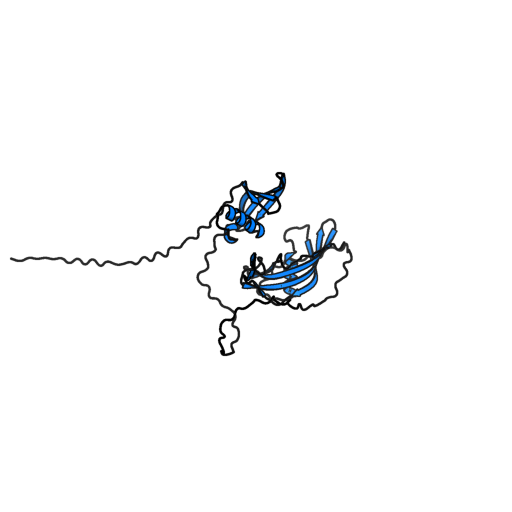84 2.302 -9.515 1.00 95.56 186 LEU A CA 1
ATOM 1346 C C . LEU A 1 186 ? -10.521 1.585 -8.817 1.00 95.56 186 LEU A C 1
ATOM 1348 O O . LEU A 1 186 ? -9.410 2.103 -8.791 1.00 95.56 186 LEU A O 1
ATOM 1352 N N . PHE A 1 187 ? -10.746 0.384 -8.275 1.00 95.50 187 PHE A N 1
ATOM 1353 C CA . PHE A 1 187 ? -9.692 -0.321 -7.537 1.00 95.50 187 PHE A CA 1
ATOM 1354 C C . PHE A 1 187 ? -8.520 -0.750 -8.421 1.00 95.50 187 PHE A C 1
ATOM 1356 O O . PHE A 1 187 ? -7.382 -0.696 -7.960 1.00 95.50 187 PHE A O 1
ATOM 1363 N N . ARG A 1 188 ? -8.762 -1.101 -9.693 1.00 95.06 188 ARG A N 1
ATOM 1364 C CA . ARG A 1 188 ? -7.678 -1.303 -10.671 1.00 95.06 188 ARG A CA 1
ATOM 1365 C C . ARG A 1 188 ? -6.812 -0.057 -10.790 1.00 95.06 188 ARG A C 1
ATOM 1367 O O . ARG A 1 188 ? -5.600 -0.158 -10.647 1.00 95.06 188 ARG A O 1
ATOM 1374 N N . GLN A 1 189 ? -7.440 1.105 -10.948 1.00 94.81 189 GLN A N 1
ATOM 1375 C CA . GLN A 1 189 ? -6.733 2.370 -11.120 1.00 94.81 189 GLN A CA 1
ATOM 1376 C C . GLN A 1 189 ? -5.973 2.807 -9.854 1.00 94.81 189 GLN A C 1
ATOM 1378 O O . GLN A 1 189 ? -4.865 3.340 -9.952 1.00 94.81 189 GLN A O 1
ATOM 1383 N N . VAL A 1 190 ? -6.522 2.550 -8.659 1.00 93.81 190 VAL A N 1
ATOM 1384 C CA . VAL A 1 190 ? -5.822 2.800 -7.383 1.00 93.81 190 VAL A CA 1
ATOM 1385 C C . VAL A 1 190 ? -4.578 1.913 -7.267 1.00 93.81 190 VAL A C 1
ATOM 1387 O O . VAL A 1 190 ? -3.502 2.408 -6.933 1.00 93.81 190 VAL A O 1
ATOM 1390 N N . LEU A 1 191 ? -4.707 0.616 -7.565 1.00 92.75 191 LEU A N 1
ATOM 1391 C CA . LEU A 1 191 ? -3.594 -0.339 -7.520 1.00 92.75 191 LEU A CA 1
ATOM 1392 C C . LEU A 1 191 ? -2.515 -0.009 -8.570 1.00 92.75 191 LEU A C 1
ATOM 1394 O O . LEU A 1 191 ? -1.329 0.003 -8.247 1.00 92.75 191 LEU A O 1
ATOM 1398 N N . GLU A 1 192 ? -2.914 0.330 -9.797 1.00 92.50 192 GLU A N 1
ATOM 1399 C CA . GLU A 1 192 ? -2.041 0.842 -10.868 1.00 92.50 192 GLU A CA 1
ATOM 1400 C C . GLU A 1 192 ? -1.249 2.080 -10.424 1.00 92.50 192 GLU A C 1
ATOM 1402 O O . GLU A 1 192 ? -0.018 2.129 -10.527 1.00 92.50 192 GLU A O 1
ATOM 1407 N N . SER A 1 193 ? -1.949 3.065 -9.859 1.00 89.56 193 SER A N 1
ATOM 1408 C CA . SER A 1 193 ? -1.336 4.309 -9.387 1.00 89.56 193 SER A CA 1
ATOM 1409 C C . SER A 1 193 ? -0.365 4.060 -8.232 1.00 89.56 193 SER A C 1
ATOM 1411 O O . SER A 1 193 ? 0.687 4.694 -8.174 1.00 89.56 193 SER A O 1
ATOM 1413 N N . GLY A 1 194 ? -0.658 3.089 -7.357 1.00 87.75 194 GLY A N 1
ATOM 1414 C CA . GLY A 1 194 ? 0.222 2.680 -6.258 1.00 87.75 194 GLY A CA 1
ATOM 1415 C C . GLY A 1 194 ? 1.564 2.086 -6.706 1.00 87.75 194 GLY A C 1
ATOM 1416 O O . GLY A 1 194 ? 2.533 2.126 -5.950 1.00 87.75 194 GLY A O 1
ATOM 1417 N N . HIS A 1 195 ? 1.649 1.578 -7.939 1.00 85.75 195 HIS A N 1
ATOM 1418 C CA . HIS A 1 195 ? 2.889 1.063 -8.526 1.00 85.75 195 HIS A CA 1
ATOM 1419 C C . HIS A 1 195 ? 3.650 2.085 -9.366 1.00 85.75 195 HIS A C 1
ATOM 1421 O O . HIS A 1 195 ? 4.783 1.809 -9.769 1.00 85.75 195 HIS A O 1
ATOM 1427 N N . THR A 1 196 ? 3.061 3.247 -9.643 1.00 80.06 196 THR A N 1
ATOM 1428 C CA . THR A 1 196 ? 3.693 4.256 -10.490 1.00 80.06 196 THR A CA 1
ATOM 1429 C C . THR A 1 196 ? 4.716 5.053 -9.682 1.00 80.06 196 THR A C 1
ATOM 1431 O O . THR A 1 196 ? 4.369 5.812 -8.778 1.00 80.06 196 THR A O 1
ATOM 1434 N N . PHE A 1 197 ? 6.000 4.915 -10.018 1.00 67.19 197 PHE A N 1
ATOM 1435 C CA . PHE A 1 197 ? 7.052 5.740 -9.425 1.00 67.19 197 PHE A CA 1
ATOM 1436 C C . PHE A 1 197 ? 7.002 7.149 -10.023 1.00 67.19 197 PHE A C 1
ATOM 1438 O O . PHE A 1 197 ? 7.335 7.350 -11.187 1.00 67.19 197 PHE A O 1
ATOM 1445 N N . GLN A 1 198 ? 6.641 8.152 -9.222 1.00 54.91 198 GLN A N 1
ATOM 1446 C CA . GLN A 1 198 ? 6.594 9.547 -9.681 1.00 54.91 198 GLN A CA 1
ATOM 1447 C C . GLN A 1 198 ? 7.972 10.152 -10.027 1.00 54.91 198 GLN A C 1
ATOM 1449 O O . GLN A 1 198 ? 8.021 11.222 -10.623 1.00 54.91 198 GLN A O 1
ATOM 1454 N N . ARG A 1 199 ? 9.095 9.536 -9.616 1.00 53.75 199 ARG A N 1
ATOM 1455 C CA . ARG A 1 199 ? 10.390 10.242 -9.499 1.00 53.75 199 ARG A CA 1
ATOM 1456 C C . ARG A 1 199 ? 11.570 9.697 -10.309 1.00 53.75 199 ARG A C 1
ATOM 1458 O O . ARG A 1 199 ? 12.648 10.271 -10.202 1.00 53.75 199 ARG A O 1
ATOM 1465 N N . SER A 1 200 ? 11.418 8.647 -11.119 1.00 61.56 200 SER A N 1
ATOM 1466 C CA . SER A 1 200 ? 12.529 8.159 -11.954 1.00 61.56 200 SER A CA 1
ATOM 1467 C C . SER A 1 200 ? 12.231 8.339 -13.437 1.00 61.56 200 SER A C 1
ATOM 1469 O O . SER A 1 200 ? 11.316 7.721 -13.970 1.00 61.56 200 SER A O 1
ATOM 1471 N N . ALA A 1 201 ? 13.027 9.167 -14.120 1.00 65.75 201 ALA A N 1
ATOM 1472 C CA . ALA A 1 201 ? 12.945 9.323 -15.574 1.00 65.75 201 ALA A CA 1
ATOM 1473 C C . ALA A 1 201 ? 13.355 8.043 -16.329 1.00 65.75 201 ALA A C 1
ATOM 1475 O O . ALA A 1 201 ? 12.936 7.837 -17.464 1.00 65.75 201 ALA A O 1
ATOM 1476 N N . PHE A 1 202 ? 14.147 7.177 -15.687 1.00 70.50 202 PHE A N 1
ATOM 1477 C CA . PHE A 1 202 ? 14.768 6.001 -16.305 1.00 70.50 202 PHE A CA 1
ATOM 1478 C C . PHE A 1 202 ? 14.130 4.674 -15.884 1.00 70.50 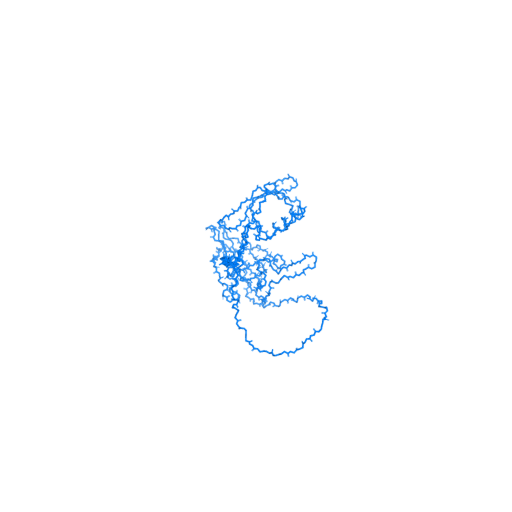202 PHE A C 1
ATOM 1480 O O . PHE A 1 202 ? 14.571 3.620 -16.331 1.00 70.50 202 PHE A O 1
ATOM 1487 N N . LEU A 1 203 ? 13.112 4.717 -15.020 1.00 79.25 203 LEU A N 1
ATOM 1488 C CA . LEU A 1 203 ? 12.391 3.537 -14.562 1.00 79.25 203 LEU A CA 1
ATOM 1489 C C . LEU A 1 203 ? 10.899 3.837 -14.535 1.00 79.25 203 LEU A C 1
ATOM 1491 O O . LEU A 1 203 ? 10.446 4.676 -13.756 1.00 79.25 203 LEU A O 1
ATOM 1495 N N . TRP A 1 204 ? 10.135 3.132 -15.363 1.00 87.00 204 TRP A N 1
ATOM 1496 C CA . TRP A 1 204 ? 8.678 3.153 -15.286 1.00 87.00 204 TRP A CA 1
ATOM 1497 C C . TRP A 1 204 ? 8.116 1.751 -15.136 1.00 87.00 204 TRP A C 1
ATOM 1499 O O . TRP A 1 204 ? 8.759 0.748 -15.448 1.00 87.00 204 TRP A O 1
ATOM 1509 N N . THR A 1 205 ? 6.897 1.709 -14.622 1.00 89.19 205 THR A N 1
ATOM 1510 C CA . THR A 1 205 ? 6.194 0.487 -14.271 1.00 89.19 205 THR A CA 1
ATOM 1511 C C . THR A 1 205 ? 4.902 0.367 -15.065 1.00 89.19 205 THR A C 1
ATOM 1513 O O . THR A 1 205 ? 4.109 1.307 -15.183 1.00 89.19 205 THR A O 1
ATOM 1516 N N . GLY A 1 206 ? 4.700 -0.822 -15.615 1.00 91.19 206 GLY A N 1
ATOM 1517 C CA . GLY A 1 206 ? 3.454 -1.268 -16.214 1.00 91.19 206 GLY A CA 1
ATOM 1518 C C . GLY A 1 206 ? 2.754 -2.244 -15.292 1.00 91.19 206 GLY A C 1
ATOM 1519 O O . GLY A 1 206 ? 3.399 -3.137 -14.743 1.00 91.19 206 GLY A O 1
ATOM 1520 N N . VAL A 1 207 ? 1.444 -2.102 -15.139 1.00 92.44 207 VAL A N 1
ATOM 1521 C CA . VAL A 1 207 ? 0.613 -3.099 -14.464 1.00 92.44 207 VAL A CA 1
ATOM 1522 C C . VAL A 1 207 ? -0.380 -3.653 -15.474 1.00 92.44 207 VAL A C 1
ATOM 1524 O O . VAL A 1 207 ? -1.010 -2.909 -16.220 1.00 92.44 207 VAL A O 1
ATOM 1527 N N . THR A 1 208 ? -0.511 -4.975 -15.536 1.00 93.06 208 THR A N 1
ATOM 1528 C CA . THR A 1 208 ? -1.525 -5.637 -16.364 1.00 93.06 208 THR A CA 1
ATOM 1529 C C . THR A 1 208 ? -2.276 -6.650 -15.520 1.00 93.06 208 THR A C 1
ATOM 1531 O O . THR A 1 208 ? -1.709 -7.648 -15.082 1.00 93.06 208 THR A O 1
ATOM 1534 N N . PHE A 1 209 ? -3.555 -6.386 -15.267 1.00 93.69 209 PHE A N 1
ATOM 1535 C CA . PHE A 1 209 ? -4.388 -7.253 -14.439 1.00 93.69 209 PHE A CA 1
ATOM 1536 C C . PHE A 1 209 ? -4.842 -8.500 -15.192 1.00 93.69 209 PHE A C 1
ATOM 1538 O O . PHE A 1 209 ? -5.499 -8.407 -16.225 1.00 93.69 209 PHE A O 1
ATOM 1545 N N . GLU A 1 210 ? -4.576 -9.664 -14.605 1.00 94.12 210 GLU A N 1
ATOM 1546 C CA . GLU A 1 210 ? 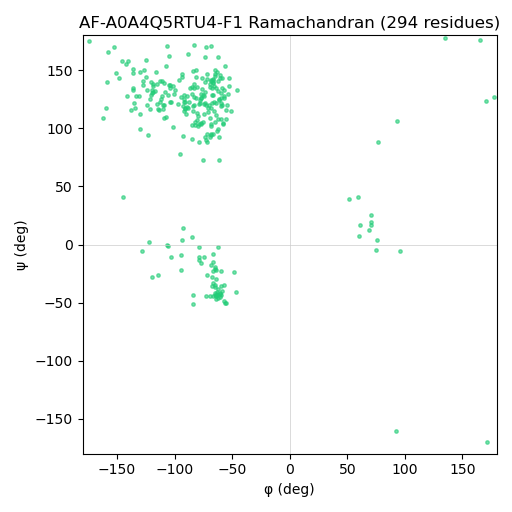-5.147 -10.943 -15.032 1.00 94.12 210 GLU A CA 1
ATOM 1547 C C . GLU A 1 210 ? -6.529 -11.136 -14.401 1.00 94.12 210 GLU A C 1
ATOM 1549 O O . GLU A 1 210 ? -7.489 -11.521 -15.063 1.00 94.12 210 GLU A O 1
ATOM 1554 N N . SER A 1 211 ? -6.655 -10.820 -13.110 1.00 94.50 211 SER A N 1
ATOM 1555 C CA . SER A 1 211 ? -7.933 -10.854 -12.400 1.00 94.50 211 SER A CA 1
ATOM 1556 C C . SER A 1 211 ? -7.968 -9.842 -11.261 1.00 94.50 211 SER A C 1
ATOM 1558 O O . SER A 1 211 ? -6.951 -9.555 -10.628 1.00 94.50 211 SER A O 1
ATOM 1560 N N . VAL A 1 212 ? -9.160 -9.309 -10.994 1.00 95.31 212 VAL A N 1
ATOM 1561 C CA . VAL A 1 212 ? -9.449 -8.463 -9.832 1.00 95.31 212 VAL A CA 1
ATOM 1562 C C . VAL A 1 212 ? -10.832 -8.833 -9.329 1.00 95.31 212 VAL A C 1
ATOM 1564 O O . VAL A 1 212 ? -11.788 -8.836 -10.102 1.00 95.31 212 VAL A O 1
ATOM 1567 N N . SER A 1 213 ? -10.937 -9.132 -8.040 1.00 94.62 213 SER A N 1
ATOM 1568 C CA . SER A 1 213 ? -12.204 -9.406 -7.366 1.00 94.62 213 SER A CA 1
ATOM 1569 C C . SER A 1 213 ? -12.328 -8.532 -6.127 1.00 94.62 213 SER A C 1
ATOM 1571 O O . SER A 1 213 ? -11.366 -8.372 -5.373 1.00 94.62 213 SER A O 1
ATOM 1573 N N . VAL A 1 214 ? -13.519 -7.978 -5.932 1.00 95.12 214 VAL A N 1
ATOM 1574 C CA . VAL A 1 214 ? -13.848 -7.083 -4.823 1.00 95.12 214 VAL A CA 1
ATOM 1575 C C . VAL A 1 214 ? -14.830 -7.813 -3.916 1.00 95.12 214 VAL A C 1
ATOM 1577 O O . VAL A 1 214 ? -15.850 -8.320 -4.382 1.00 95.12 214 VAL A O 1
ATOM 1580 N N . GLY A 1 215 ? -14.495 -7.916 -2.635 1.00 93.19 215 GLY A N 1
ATOM 1581 C CA . GLY A 1 215 ? -15.356 -8.487 -1.608 1.00 93.19 215 GLY A CA 1
ATOM 1582 C C . GLY A 1 215 ? -16.364 -7.476 -1.062 1.00 93.19 215 GLY A C 1
ATOM 1583 O O . GLY A 1 215 ? -16.283 -6.276 -1.328 1.00 93.19 215 GLY A O 1
ATOM 1584 N N . ALA A 1 216 ? -17.300 -7.968 -0.250 1.00 95.50 216 ALA A N 1
ATOM 1585 C CA . ALA A 1 216 ? -18.228 -7.111 0.477 1.00 95.50 216 ALA A CA 1
ATOM 1586 C C . ALA A 1 216 ? -17.470 -6.161 1.427 1.00 95.50 216 ALA A C 1
ATOM 1588 O O . ALA A 1 216 ? -16.466 -6.570 2.025 1.00 95.50 216 ALA A O 1
ATOM 1589 N N . PRO A 1 217 ? -17.938 -4.912 1.583 1.00 96.50 217 PRO A N 1
ATOM 1590 C CA . PRO A 1 217 ? -17.285 -3.959 2.459 1.00 96.50 217 PRO A CA 1
ATOM 1591 C C . PRO A 1 217 ? -17.397 -4.377 3.930 1.00 96.50 217 PRO A C 1
ATOM 1593 O O . PRO A 1 217 ? -18.440 -4.849 4.384 1.00 96.50 217 PRO A O 1
ATOM 1596 N N . ILE A 1 218 ? -16.327 -4.161 4.690 1.00 95.44 218 ILE A N 1
ATOM 1597 C CA . ILE A 1 218 ? -16.240 -4.457 6.126 1.00 95.44 218 ILE A CA 1
ATOM 1598 C C . ILE A 1 218 ? -15.783 -3.214 6.888 1.00 95.44 218 ILE A C 1
ATOM 1600 O O . ILE A 1 218 ? -15.042 -2.395 6.358 1.00 95.44 218 ILE A O 1
ATOM 1604 N N . LYS A 1 219 ? -16.196 -3.043 8.146 1.00 95.69 219 LYS A N 1
ATOM 1605 C CA . LYS A 1 219 ? -15.689 -1.937 8.976 1.00 95.69 219 LYS A CA 1
ATOM 1606 C C . LYS A 1 219 ? -14.345 -2.297 9.607 1.00 95.69 219 LYS A C 1
ATOM 1608 O O . LYS A 1 219 ? -14.197 -3.394 10.144 1.00 95.69 219 LYS A O 1
ATOM 1613 N N . ASN A 1 220 ? -13.409 -1.349 9.628 1.00 93.38 220 ASN A N 1
ATOM 1614 C CA . ASN A 1 220 ? -12.134 -1.489 10.330 1.00 93.38 220 ASN A CA 1
ATOM 1615 C C . ASN A 1 220 ? -12.305 -1.338 11.851 1.00 93.38 220 ASN A C 1
ATOM 1617 O O . ASN A 1 220 ? -11.961 -0.309 12.438 1.00 93.38 220 ASN A O 1
ATOM 1621 N N . LYS A 1 221 ? -12.889 -2.349 12.492 1.00 92.31 221 LYS A N 1
ATOM 1622 C CA . LYS A 1 221 ? -13.116 -2.358 13.941 1.00 92.31 221 LYS A CA 1
ATOM 1623 C C . LYS A 1 221 ? -11.879 -2.839 14.692 1.00 92.31 221 LYS A C 1
ATOM 1625 O O . LYS A 1 221 ? -11.134 -3.683 14.198 1.00 92.31 221 LYS A O 1
ATOM 1630 N N . ILE A 1 222 ? -11.697 -2.332 15.909 1.00 88.50 222 ILE A N 1
ATOM 1631 C CA . ILE A 1 222 ? -10.751 -2.900 16.872 1.00 88.50 222 ILE A CA 1
ATOM 1632 C C . ILE A 1 222 ? -11.409 -4.139 17.483 1.00 88.50 222 ILE A C 1
ATOM 1634 O O . ILE A 1 222 ? -12.490 -4.060 18.061 1.00 88.50 222 ILE A O 1
ATOM 1638 N N . THR A 1 223 ? -10.758 -5.285 17.342 1.00 86.38 223 THR A N 1
ATOM 1639 C CA . THR A 1 223 ? -11.178 -6.569 17.906 1.00 86.38 223 THR A CA 1
ATOM 1640 C C . THR A 1 223 ? -10.117 -7.071 18.874 1.00 86.38 223 THR A C 1
ATOM 1642 O O . THR A 1 223 ? -8.924 -6.956 18.606 1.00 86.38 223 THR A O 1
ATOM 1645 N N . MET A 1 224 ? -10.532 -7.610 20.018 1.00 84.38 224 MET A N 1
ATOM 1646 C CA . MET A 1 224 ? -9.606 -8.226 20.968 1.00 84.38 224 MET A CA 1
ATOM 1647 C C . MET A 1 224 ? -9.251 -9.628 20.480 1.00 84.38 224 MET A C 1
ATOM 1649 O O . MET A 1 224 ? -10.097 -10.521 20.495 1.00 84.38 224 MET A O 1
ATOM 1653 N N . GLN A 1 225 ? -8.008 -9.825 20.046 1.00 80.69 225 GLN A N 1
ATOM 1654 C CA . GLN A 1 225 ? -7.514 -11.135 19.644 1.00 80.69 225 GLN A CA 1
ATOM 1655 C C . GLN A 1 225 ? -6.860 -11.829 20.854 1.00 80.69 225 GLN A C 1
ATOM 1657 O O . GLN A 1 225 ? -5.931 -11.265 21.446 1.00 80.69 225 GLN A O 1
ATOM 1662 N N . PRO A 1 226 ? -7.318 -13.035 21.247 1.00 82.25 226 PRO A N 1
ATOM 1663 C CA . PRO A 1 226 ? -6.750 -13.763 22.381 1.00 82.25 226 PRO A CA 1
ATOM 1664 C C . PRO A 1 226 ? -5.230 -13.931 22.249 1.00 82.25 226 PRO A C 1
ATOM 1666 O O . PRO A 1 226 ? -4.740 -14.334 21.198 1.00 82.25 226 PRO A O 1
ATOM 1669 N N . GLY A 1 227 ? -4.485 -13.586 23.304 1.00 86.06 227 GLY A N 1
ATOM 1670 C CA . GLY A 1 227 ? -3.018 -13.684 23.343 1.00 86.06 227 GLY A CA 1
ATOM 1671 C C . GLY A 1 227 ? -2.248 -12.616 22.552 1.00 86.06 227 GLY A C 1
ATOM 1672 O O . GLY A 1 227 ? -1.027 -12.580 22.638 1.00 86.06 227 GLY A O 1
ATOM 1673 N N . VAL A 1 228 ? -2.930 -11.737 21.807 1.00 80.50 228 VAL A N 1
ATOM 1674 C CA . VAL A 1 228 ? -2.296 -10.675 20.997 1.00 80.50 228 VAL A CA 1
ATOM 1675 C C . VAL A 1 228 ? -2.752 -9.277 21.427 1.00 80.50 228 VAL A C 1
ATOM 1677 O O . VAL A 1 228 ? -2.000 -8.316 21.282 1.00 80.50 228 VAL A O 1
ATOM 1680 N N . GLY A 1 229 ? -3.965 -9.155 21.976 1.00 85.75 229 GLY A N 1
ATOM 1681 C CA . GLY A 1 229 ? -4.550 -7.882 22.399 1.00 85.75 229 GLY A CA 1
ATOM 1682 C C . GLY A 1 229 ? -5.401 -7.217 21.307 1.00 85.75 229 GLY A C 1
ATOM 1683 O O . GLY A 1 229 ? -5.878 -7.901 20.395 1.00 85.75 229 GLY A O 1
ATOM 1684 N N . PRO A 1 230 ? -5.656 -5.899 21.400 1.00 83.00 230 PRO A N 1
ATOM 1685 C CA . PRO A 1 230 ? -6.495 -5.191 20.442 1.00 83.00 230 PRO A CA 1
ATOM 1686 C C . PRO A 1 230 ? -5.825 -5.138 19.066 1.00 83.00 230 PRO A C 1
ATOM 1688 O O . PRO A 1 230 ? -4.736 -4.588 18.901 1.00 83.00 230 PRO A O 1
ATOM 1691 N N . ARG A 1 231 ? -6.505 -5.676 18.055 1.00 82.69 231 ARG A N 1
ATOM 1692 C CA . ARG A 1 231 ? -6.099 -5.607 16.653 1.00 82.69 231 ARG A CA 1
ATOM 1693 C C . ARG A 1 231 ? -7.214 -5.085 15.771 1.00 82.69 231 ARG A C 1
ATOM 1695 O O . ARG A 1 231 ? -8.382 -5.430 15.927 1.00 82.69 231 ARG A O 1
ATOM 1702 N N . ARG A 1 232 ? -6.817 -4.259 14.813 1.00 85.75 232 ARG A N 1
ATOM 1703 C CA . ARG A 1 232 ? -7.658 -3.827 13.698 1.00 85.75 232 ARG A CA 1
ATOM 1704 C C . ARG A 1 232 ? -7.534 -4.823 12.552 1.00 85.75 232 ARG A C 1
ATOM 1706 O O . ARG A 1 232 ? -6.574 -5.589 12.512 1.00 85.75 232 ARG A O 1
ATOM 1713 N N . VAL A 1 233 ? -8.473 -4.767 11.609 1.00 85.94 233 VAL A N 1
ATOM 1714 C CA . VAL A 1 233 ? -8.383 -5.550 10.366 1.00 85.94 233 VAL A CA 1
ATOM 1715 C C . VAL A 1 233 ? -7.157 -5.128 9.558 1.00 85.94 233 VAL A C 1
ATOM 1717 O O . VAL A 1 233 ? -6.480 -5.964 8.980 1.00 85.94 233 VAL A O 1
ATOM 1720 N N . THR A 1 234 ? -6.849 -3.831 9.532 1.00 85.00 234 THR A N 1
ATOM 1721 C CA . THR A 1 234 ? -5.586 -3.323 8.993 1.00 85.00 234 THR A CA 1
ATOM 1722 C C . THR A 1 234 ? -5.152 -2.066 9.734 1.00 85.00 234 THR A C 1
ATOM 1724 O O . THR A 1 234 ? -5.974 -1.216 10.097 1.00 85.00 234 THR A O 1
ATOM 1727 N N . ASP A 1 235 ? -3.842 -1.931 9.936 1.00 84.12 235 ASP A N 1
ATOM 1728 C CA . ASP A 1 235 ? -3.237 -0.735 10.521 1.00 84.12 235 ASP A CA 1
ATOM 1729 C C . ASP A 1 235 ? -3.094 0.420 9.516 1.00 84.12 235 ASP A C 1
ATOM 1731 O O . ASP A 1 235 ? -2.864 1.562 9.926 1.00 84.12 235 ASP A O 1
ATOM 1735 N N . ALA A 1 236 ? -3.260 0.141 8.216 1.00 83.44 236 ALA A N 1
ATOM 1736 C CA . ALA A 1 236 ? -3.151 1.132 7.147 1.00 83.44 236 ALA A CA 1
ATOM 1737 C C . ALA A 1 236 ? -4.335 2.113 7.114 1.00 83.44 236 ALA A C 1
ATOM 1739 O O . ALA A 1 236 ? -4.183 3.245 6.655 1.00 83.44 236 ALA A O 1
ATOM 1740 N N . ALA A 1 237 ? -5.501 1.696 7.615 1.00 89.00 237 ALA A N 1
ATOM 1741 C CA . ALA A 1 237 ? -6.730 2.479 7.583 1.00 89.00 237 ALA A CA 1
ATOM 1742 C C . ALA A 1 237 ? -7.110 3.034 8.970 1.00 89.00 237 ALA A C 1
ATOM 1744 O O . ALA A 1 237 ? -6.771 2.436 10.001 1.00 89.00 237 ALA A O 1
ATOM 1745 N N . PRO A 1 238 ? -7.853 4.155 9.039 1.00 88.75 238 PRO A N 1
ATOM 1746 C CA . PRO A 1 238 ? -8.421 4.633 10.297 1.00 88.75 238 PRO A CA 1
ATOM 1747 C C . PRO A 1 238 ? -9.426 3.634 10.894 1.00 88.75 238 PRO A C 1
ATOM 1749 O O . PRO A 1 238 ? -9.928 2.738 10.210 1.00 88.75 238 PRO A O 1
ATOM 1752 N N . VAL A 1 239 ? -9.705 3.783 12.190 1.00 89.00 239 VAL A N 1
ATOM 1753 C CA . VAL A 1 239 ? -10.748 3.009 12.885 1.00 89.00 239 VAL A CA 1
ATOM 1754 C C . VAL A 1 239 ? -12.118 3.371 12.306 1.00 89.00 239 VAL A C 1
ATOM 1756 O O . VAL A 1 239 ? -12.313 4.491 11.836 1.00 89.00 239 VAL A O 1
ATOM 1759 N N . ASP A 1 240 ? -13.031 2.400 12.269 1.00 91.88 240 ASP A N 1
ATOM 1760 C CA . ASP A 1 240 ? -14.409 2.526 11.764 1.00 91.88 240 ASP A CA 1
ATOM 1761 C C . ASP A 1 240 ? -14.549 2.930 10.288 1.00 91.88 240 ASP A C 1
ATOM 1763 O O . ASP A 1 240 ? -15.660 3.113 9.786 1.00 91.88 240 ASP A O 1
ATOM 1767 N N . THR A 1 241 ? -13.438 2.978 9.553 1.00 95.06 241 THR A N 1
ATOM 1768 C CA . THR A 1 241 ? -13.443 3.196 8.106 1.00 95.06 241 THR A CA 1
ATOM 1769 C C . THR A 1 241 ? -13.956 1.955 7.383 1.00 95.06 241 THR A C 1
ATOM 1771 O O . THR A 1 241 ? -13.672 0.822 7.782 1.00 95.06 241 THR A O 1
ATOM 1774 N N . LEU A 1 242 ? -14.717 2.165 6.309 1.00 96.94 242 LEU A N 1
ATOM 1775 C CA . LEU A 1 242 ? -15.175 1.092 5.438 1.00 96.94 242 LEU A CA 1
ATOM 1776 C C . LEU A 1 242 ? -14.010 0.598 4.568 1.00 96.94 242 LEU A C 1
ATOM 1778 O O . LEU A 1 242 ? -13.412 1.370 3.819 1.00 96.94 242 LEU A O 1
ATOM 1782 N N . LEU A 1 243 ? -13.694 -0.684 4.687 1.00 96.19 243 LEU A N 1
ATOM 1783 C CA . LEU A 1 243 ? -12.661 -1.379 3.934 1.00 96.19 243 LEU A CA 1
ATOM 1784 C C . LEU A 1 243 ? -13.306 -2.237 2.857 1.00 96.19 243 LEU A C 1
ATOM 1786 O O . LEU A 1 243 ? -14.259 -2.968 3.123 1.00 96.19 243 LEU A O 1
ATOM 1790 N N . TYR A 1 244 ? -12.723 -2.214 1.671 1.00 96.75 244 TYR A N 1
ATOM 1791 C CA . TYR A 1 244 ? -13.096 -3.050 0.544 1.00 96.75 244 TYR A CA 1
ATOM 1792 C C . TYR A 1 244 ? -11.985 -4.079 0.338 1.00 96.75 244 TYR A C 1
ATOM 1794 O O . TYR A 1 244 ? -10.887 -3.699 -0.076 1.00 96.75 244 TYR A O 1
ATOM 1802 N N . PRO A 1 245 ? -12.217 -5.364 0.655 1.00 95.44 245 PRO A N 1
ATOM 1803 C CA . PRO A 1 245 ? -11.241 -6.410 0.390 1.00 95.44 245 PRO A CA 1
ATOM 1804 C C . PRO A 1 245 ? -11.078 -6.573 -1.124 1.00 95.44 245 PRO A C 1
ATOM 1806 O O . PRO A 1 245 ? -12.050 -6.865 -1.820 1.00 95.44 245 PRO A O 1
ATOM 1809 N N . VAL A 1 246 ? -9.867 -6.417 -1.645 1.00 95.06 246 VAL A N 1
ATOM 1810 C CA . VAL A 1 246 ? -9.560 -6.551 -3.071 1.00 95.06 246 VAL A CA 1
ATOM 1811 C C . VAL A 1 246 ? -8.509 -7.632 -3.248 1.00 95.06 246 VAL A C 1
ATOM 1813 O O . VAL A 1 246 ? -7.380 -7.502 -2.791 1.00 95.06 246 VAL A O 1
ATOM 1816 N N . ARG A 1 247 ? -8.867 -8.714 -3.940 1.00 94.19 247 ARG A N 1
ATOM 1817 C CA . ARG A 1 247 ? -7.898 -9.727 -4.373 1.00 94.19 247 ARG A CA 1
ATOM 1818 C C . ARG A 1 247 ? -7.569 -9.495 -5.829 1.00 94.19 247 ARG A C 1
ATOM 1820 O O . ARG A 1 247 ? -8.485 -9.401 -6.649 1.00 94.19 247 ARG A O 1
ATOM 1827 N N . SER A 1 248 ? -6.286 -9.431 -6.153 1.00 94.19 248 SER A N 1
ATOM 1828 C CA . SER A 1 248 ? -5.845 -9.231 -7.527 1.00 94.19 248 SER A CA 1
ATOM 1829 C C . SER A 1 248 ? -4.687 -10.147 -7.896 1.00 94.19 248 SER A C 1
ATOM 1831 O O . SER A 1 248 ? -3.864 -10.527 -7.062 1.00 94.19 248 SER A O 1
ATOM 1833 N N . THR A 1 249 ? -4.663 -10.523 -9.170 1.00 95.00 249 THR A N 1
ATOM 1834 C CA . THR A 1 249 ? -3.502 -11.113 -9.831 1.00 95.00 249 THR A CA 1
ATOM 1835 C C . THR A 1 249 ? -3.147 -10.218 -11.003 1.00 95.00 249 THR A C 1
ATOM 1837 O O . THR A 1 249 ? -4.005 -9.939 -11.844 1.00 95.00 249 THR A O 1
ATOM 1840 N N . TYR A 1 250 ? -1.906 -9.756 -11.059 1.00 93.81 250 TYR A N 1
ATOM 1841 C CA . TYR A 1 250 ? -1.422 -8.892 -12.128 1.00 93.81 250 TYR A CA 1
ATOM 1842 C C . TYR A 1 250 ? 0.037 -9.173 -12.453 1.00 93.81 250 TYR A C 1
ATOM 1844 O O . TYR A 1 250 ? 0.791 -9.691 -11.632 1.00 93.81 250 TYR A O 1
ATOM 1852 N N . VAL A 1 251 ? 0.439 -8.807 -13.661 1.00 93.25 251 VAL A N 1
ATOM 1853 C CA . VAL A 1 251 ? 1.837 -8.753 -14.067 1.00 93.25 251 VAL A CA 1
ATOM 1854 C C . VAL A 1 251 ? 2.339 -7.338 -13.827 1.00 93.25 251 VAL A C 1
ATOM 1856 O O . VAL A 1 251 ? 1.812 -6.380 -14.392 1.00 93.25 251 VAL A O 1
ATOM 1859 N N . LEU A 1 252 ? 3.342 -7.216 -12.964 1.00 92.50 252 LEU A N 1
ATOM 1860 C CA . LEU A 1 252 ? 4.120 -6.005 -12.769 1.00 92.50 252 LEU A CA 1
ATOM 1861 C C . LEU A 1 252 ? 5.320 -6.058 -13.716 1.00 92.50 252 LEU A C 1
ATOM 1863 O O . LEU A 1 252 ? 6.100 -7.008 -13.676 1.00 92.50 252 LEU A O 1
ATOM 1867 N N . CYS A 1 253 ? 5.442 -5.057 -14.576 1.00 92.75 253 CYS A N 1
ATOM 1868 C CA . CYS A 1 253 ? 6.515 -4.925 -15.551 1.00 92.75 253 CYS A CA 1
ATOM 1869 C C . CYS A 1 253 ? 7.361 -3.707 -15.183 1.00 92.75 253 CYS A C 1
ATOM 1871 O O . CYS A 1 253 ? 6.857 -2.585 -15.214 1.00 92.75 253 CYS A O 1
ATOM 1873 N N . HIS A 1 254 ? 8.623 -3.910 -14.829 1.00 90.62 254 HIS A N 1
ATOM 1874 C CA . HIS A 1 254 ? 9.589 -2.844 -14.593 1.00 90.62 254 HIS A CA 1
ATOM 1875 C C . HIS A 1 254 ? 10.424 -2.636 -15.853 1.00 90.62 254 HIS A C 1
ATOM 1877 O O . HIS A 1 254 ? 11.097 -3.558 -16.304 1.00 90.62 254 HIS A O 1
ATOM 1883 N N . GLN A 1 255 ? 10.402 -1.432 -16.422 1.00 91.06 255 GLN A N 1
ATOM 1884 C CA . GLN A 1 255 ? 11.290 -1.100 -17.530 1.00 91.06 255 GLN A CA 1
ATOM 1885 C C . GLN A 1 255 ? 12.612 -0.556 -16.992 1.00 91.06 255 GLN A C 1
ATOM 1887 O O . GLN A 1 255 ? 12.639 0.516 -16.386 1.00 91.06 255 GLN A O 1
ATOM 1892 N N . TYR A 1 256 ? 13.698 -1.272 -17.274 1.00 89.00 256 TYR A N 1
ATOM 1893 C CA . TYR A 1 256 ? 15.070 -0.814 -17.070 1.00 89.00 256 TYR A CA 1
ATOM 1894 C C . TYR A 1 256 ? 15.728 -0.475 -18.413 1.00 89.00 256 TYR A C 1
ATOM 1896 O O . TYR A 1 256 ? 15.207 -0.804 -19.485 1.00 89.00 256 TYR A O 1
ATOM 1904 N N . SER A 1 257 ? 16.912 0.138 -18.356 1.00 86.81 257 SER A N 1
ATOM 1905 C CA . SER A 1 257 ? 17.773 0.334 -19.528 1.00 86.81 257 SER A CA 1
ATOM 1906 C C . SER A 1 257 ? 18.274 -0.988 -20.122 1.00 86.81 257 SER A C 1
ATOM 1908 O O . SER A 1 257 ? 18.472 -1.070 -21.329 1.00 86.81 257 SER A O 1
ATOM 1910 N N . SER A 1 258 ? 18.441 -2.028 -19.296 1.00 88.19 258 SER A N 1
ATOM 1911 C CA . SER A 1 258 ? 18.852 -3.376 -19.714 1.00 88.19 258 SER A CA 1
ATOM 1912 C C . SER A 1 258 ? 17.720 -4.214 -20.315 1.00 88.19 258 SER A C 1
ATOM 1914 O O . SER A 1 258 ? 17.985 -5.279 -20.866 1.00 88.19 258 SER A O 1
ATOM 1916 N N . GLY A 1 259 ? 16.469 -3.757 -20.207 1.00 89.06 259 GLY A N 1
ATOM 1917 C CA . GLY A 1 259 ? 15.287 -4.475 -20.674 1.00 89.06 259 GLY A CA 1
ATOM 1918 C C . GLY A 1 259 ? 14.135 -4.474 -19.661 1.00 89.06 259 GLY A C 1
ATOM 1919 O O . GLY A 1 259 ? 14.255 -3.906 -18.572 1.00 89.06 259 GLY A O 1
ATOM 1920 N N . PRO A 1 260 ? 12.990 -5.066 -20.031 1.00 91.94 260 PRO A N 1
ATOM 1921 C CA . PRO A 1 260 ? 11.849 -5.225 -19.139 1.00 91.94 260 PRO A CA 1
ATOM 1922 C C . PRO A 1 260 ? 12.037 -6.424 -18.194 1.00 91.94 260 PRO A C 1
ATOM 1924 O O . PRO A 1 260 ? 12.382 -7.514 -18.638 1.00 91.94 260 PRO A O 1
ATOM 1927 N N . ASP A 1 261 ? 11.733 -6.246 -16.911 1.00 90.75 261 ASP A N 1
ATOM 1928 C CA . ASP A 1 261 ? 11.578 -7.329 -15.931 1.00 90.75 261 ASP A CA 1
ATOM 1929 C C . ASP A 1 261 ? 10.091 -7.513 -15.619 1.00 90.75 261 ASP A C 1
ATOM 1931 O O . ASP A 1 261 ? 9.386 -6.547 -15.310 1.00 90.75 261 ASP A O 1
ATOM 1935 N N . ARG A 1 262 ? 9.595 -8.748 -15.715 1.00 91.50 262 ARG A N 1
ATOM 1936 C CA . ARG A 1 262 ? 8.187 -9.078 -15.492 1.00 91.50 262 ARG A CA 1
ATOM 1937 C C . ARG A 1 262 ? 8.023 -10.042 -14.347 1.00 91.50 262 ARG A C 1
ATOM 1939 O O . ARG A 1 262 ? 8.596 -11.127 -14.297 1.00 91.50 262 ARG A O 1
ATOM 1946 N N . THR A 1 263 ? 7.105 -9.671 -13.478 1.00 91.12 263 THR A N 1
ATOM 1947 C CA . THR A 1 263 ? 6.815 -10.414 -12.273 1.00 91.12 263 THR A CA 1
ATOM 1948 C C . THR A 1 263 ? 5.311 -10.534 -12.107 1.00 91.12 263 THR A C 1
ATOM 1950 O O . THR A 1 263 ? 4.600 -9.534 -12.004 1.00 91.12 263 THR A O 1
ATOM 1953 N N . ARG A 1 264 ? 4.805 -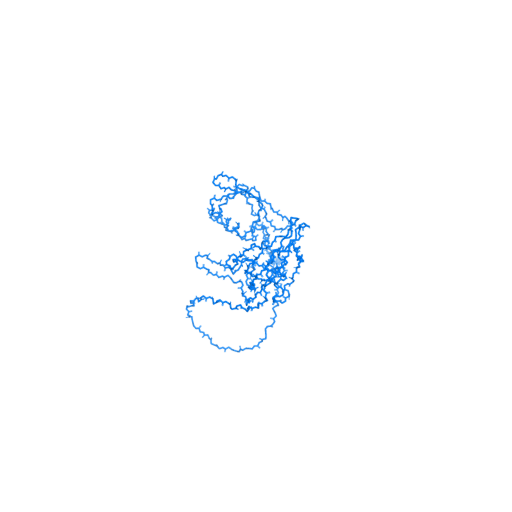11.766 -12.045 1.00 92.56 264 ARG A N 1
ATOM 1954 C CA . ARG A 1 264 ? 3.415 -12.015 -11.661 1.00 92.56 264 ARG A CA 1
ATOM 1955 C C . ARG A 1 264 ? 3.279 -11.839 -10.152 1.00 92.56 264 ARG A C 1
ATOM 1957 O O . ARG A 1 264 ? 4.023 -12.446 -9.383 1.00 92.56 264 ARG A O 1
ATOM 1964 N N . VAL A 1 265 ? 2.312 -11.032 -9.737 1.00 91.50 265 VAL A N 1
ATOM 1965 C CA . VAL A 1 265 ? 2.003 -10.727 -8.341 1.00 91.50 265 VAL A CA 1
ATOM 1966 C C . VAL A 1 265 ? 0.570 -11.153 -8.047 1.00 91.50 265 VAL A C 1
ATOM 1968 O O . VAL A 1 265 ? -0.358 -10.785 -8.764 1.00 91.50 265 VAL A O 1
ATOM 1971 N N . GLN A 1 266 ? 0.395 -11.918 -6.975 1.00 92.12 266 GLN A N 1
ATOM 1972 C CA . GLN A 1 266 ? -0.903 -12.200 -6.365 1.00 92.12 266 GLN A CA 1
ATOM 1973 C C . GLN A 1 266 ? -0.956 -11.496 -5.013 1.00 92.12 266 GLN A C 1
ATOM 1975 O O . GLN A 1 266 ? -0.042 -11.660 -4.202 1.00 92.12 266 GLN A O 1
ATOM 1980 N N . THR A 1 267 ? -2.002 -10.709 -4.778 1.00 90.81 267 THR A N 1
ATOM 1981 C CA . THR A 1 267 ? -2.162 -9.911 -3.554 1.00 90.81 267 THR A CA 1
ATOM 1982 C C . THR A 1 267 ? -3.610 -9.900 -3.064 1.00 90.81 267 THR A C 1
ATOM 1984 O O . THR A 1 267 ? -4.555 -10.146 -3.823 1.00 90.81 267 THR A O 1
ATOM 1987 N N . GLY A 1 268 ? -3.767 -9.617 -1.772 1.00 91.31 268 GLY A N 1
ATOM 1988 C CA . GLY A 1 268 ? -5.039 -9.372 -1.104 1.00 91.31 268 GLY A CA 1
ATOM 1989 C C . GLY A 1 268 ? -4.947 -8.086 -0.291 1.00 91.31 268 GLY A C 1
ATOM 1990 O O . GLY A 1 268 ? -4.428 -8.102 0.818 1.00 91.31 268 GLY A O 1
ATOM 1991 N N . ASP A 1 269 ? -5.452 -6.989 -0.836 1.00 92.50 269 ASP A N 1
ATOM 1992 C CA . ASP A 1 269 ? -5.366 -5.657 -0.241 1.00 92.50 269 ASP A CA 1
ATOM 1993 C C . ASP A 1 269 ? -6.701 -5.225 0.372 1.00 92.50 269 ASP A C 1
ATOM 1995 O O . ASP A 1 269 ? -7.766 -5.752 0.043 1.00 92.50 269 ASP A O 1
ATOM 1999 N N . TYR A 1 270 ? -6.654 -4.225 1.250 1.00 94.56 270 TYR A N 1
ATOM 2000 C CA . TYR A 1 270 ? -7.838 -3.497 1.696 1.00 94.56 270 TYR A CA 1
ATOM 2001 C C . TYR A 1 270 ? -7.802 -2.086 1.132 1.00 94.56 270 TYR A C 1
ATOM 2003 O O . TYR A 1 270 ? -6.913 -1.302 1.470 1.00 94.56 270 TYR A O 1
ATOM 2011 N N . CYS A 1 271 ? -8.783 -1.758 0.296 1.00 95.94 271 CYS A N 1
ATOM 2012 C CA . CYS A 1 271 ? -8.946 -0.422 -0.256 1.00 95.94 271 CYS A CA 1
ATOM 2013 C C . CYS A 1 271 ? -9.955 0.386 0.565 1.00 95.94 271 CYS A C 1
ATOM 2015 O O . CYS A 1 271 ? -10.950 -0.153 1.044 1.00 95.94 271 CYS A O 1
ATOM 2017 N N . PHE A 1 272 ? -9.690 1.672 0.763 1.00 96.56 272 PHE A N 1
ATOM 2018 C CA . PHE A 1 272 ? -10.488 2.556 1.611 1.00 96.56 272 PHE A CA 1
ATOM 2019 C C . PHE A 1 272 ? -10.281 4.021 1.220 1.00 96.56 272 PHE A C 1
ATOM 2021 O O . PHE A 1 272 ? -9.328 4.367 0.519 1.00 96.56 272 PHE A O 1
ATOM 2028 N N . VAL A 1 273 ? -11.165 4.893 1.702 1.00 95.75 273 VAL A N 1
ATOM 2029 C CA . VAL A 1 273 ? -10.972 6.344 1.613 1.00 95.75 273 VAL A CA 1
ATOM 2030 C C . VAL A 1 273 ? -10.105 6.786 2.787 1.00 95.75 273 VAL A C 1
ATOM 2032 O O . VAL A 1 273 ? -10.445 6.570 3.950 1.00 95.75 273 VAL A O 1
ATOM 2035 N N . SER A 1 274 ? -8.949 7.364 2.484 1.00 92.25 274 SER A N 1
ATOM 2036 C CA . SER A 1 274 ? -7.996 7.858 3.471 1.00 92.25 274 SER A CA 1
ATOM 2037 C C . SER A 1 274 ? -8.538 9.084 4.219 1.00 92.25 274 SER A C 1
ATOM 2039 O O . SER A 1 274 ? -9.518 9.711 3.815 1.00 92.25 274 SER A O 1
ATOM 2041 N N . ARG A 1 275 ? -7.836 9.506 5.279 1.00 87.06 275 ARG A N 1
ATOM 2042 C CA . ARG A 1 275 ? -8.151 10.758 5.995 1.00 87.06 275 ARG A CA 1
ATOM 2043 C C . ARG A 1 275 ? -8.078 12.004 5.106 1.00 87.06 275 ARG A C 1
ATOM 2045 O O . ARG A 1 275 ? -8.701 13.003 5.431 1.00 87.06 275 ARG A O 1
ATOM 2052 N N . THR A 1 276 ? -7.328 11.955 4.003 1.00 89.38 276 THR A N 1
ATOM 2053 C CA . THR A 1 276 ? -7.237 13.062 3.037 1.00 89.38 276 THR A CA 1
ATOM 2054 C C . THR A 1 276 ? -8.359 13.033 2.000 1.00 89.38 276 THR A C 1
ATOM 2056 O O . THR A 1 276 ? -8.327 13.809 1.050 1.00 89.38 276 THR A O 1
ATOM 2059 N N . GLY A 1 277 ? -9.339 12.134 2.149 1.00 91.12 277 GLY A N 1
ATOM 2060 C CA . GLY A 1 277 ? -10.457 12.010 1.220 1.00 91.12 277 GLY A CA 1
ATOM 2061 C C . GLY A 1 277 ? -10.053 11.428 -0.133 1.00 91.12 277 GLY A C 1
ATOM 2062 O O . GLY A 1 277 ? -10.713 11.716 -1.125 1.00 91.12 277 GLY A O 1
ATOM 2063 N N . LYS A 1 278 ? -8.973 10.637 -0.202 1.00 94.25 278 LYS A N 1
ATOM 2064 C CA . LYS A 1 278 ? -8.495 9.976 -1.431 1.00 94.25 278 LYS A CA 1
ATOM 2065 C C . LYS A 1 278 ? -8.574 8.462 -1.290 1.00 94.25 278 LYS A C 1
ATOM 2067 O O . LYS A 1 278 ? -8.390 7.939 -0.192 1.00 94.25 278 LYS A O 1
ATOM 2072 N N . TRP A 1 279 ? -8.809 7.753 -2.386 1.00 95.81 279 TRP A N 1
ATOM 2073 C CA . TRP A 1 279 ? -8.736 6.295 -2.375 1.00 95.81 279 TRP A CA 1
ATOM 2074 C C . TRP A 1 279 ? -7.295 5.815 -2.192 1.00 95.81 279 TRP A C 1
ATOM 2076 O O . TRP A 1 279 ? -6.370 6.319 -2.827 1.00 95.81 279 TRP A O 1
ATOM 2086 N N . ALA A 1 280 ? -7.116 4.825 -1.323 1.00 93.69 280 ALA A N 1
ATOM 2087 C CA . ALA A 1 280 ? -5.847 4.156 -1.077 1.00 93.69 280 ALA A CA 1
ATOM 2088 C C . ALA A 1 280 ? -6.086 2.659 -0.855 1.00 93.69 280 ALA A C 1
ATOM 2090 O O . ALA A 1 280 ? -7.167 2.265 -0.420 1.00 93.69 280 ALA A O 1
ATOM 2091 N N . CYS A 1 281 ? -5.075 1.833 -1.121 1.00 92.69 281 CYS A N 1
ATOM 2092 C CA . CYS A 1 281 ? -5.083 0.414 -0.775 1.00 92.69 281 CYS A CA 1
ATOM 2093 C C . CYS A 1 281 ? -3.857 0.096 0.082 1.00 92.69 281 CYS A C 1
ATOM 2095 O O . CYS A 1 281 ? -2.747 0.527 -0.230 1.00 92.69 281 CYS A O 1
ATOM 2097 N N . GLY A 1 282 ? -4.068 -0.628 1.179 1.00 85.62 282 GLY A N 1
ATOM 2098 C CA . GLY A 1 282 ? -3.005 -1.111 2.053 1.00 85.62 282 GLY A CA 1
ATOM 2099 C C . GLY A 1 282 ? -3.007 -2.632 2.105 1.00 85.62 282 GLY A C 1
ATOM 2100 O O . GLY A 1 282 ? -4.068 -3.242 2.254 1.00 85.62 282 GLY A O 1
ATOM 2101 N N . SER A 1 283 ? -1.822 -3.233 2.031 1.00 75.25 283 SER A N 1
ATOM 2102 C CA . SER A 1 283 ? -1.650 -4.650 2.340 1.00 75.25 283 SER A CA 1
ATOM 2103 C C . SER A 1 283 ? -1.651 -4.824 3.857 1.00 75.25 283 SER A C 1
ATOM 2105 O O . SER A 1 283 ? -0.948 -4.115 4.578 1.00 75.25 283 SER A O 1
ATOM 2107 N N . ASP A 1 284 ? -2.458 -5.755 4.365 1.00 59.09 284 ASP A N 1
ATOM 2108 C CA . ASP A 1 284 ? -2.255 -6.254 5.722 1.00 59.09 284 ASP A CA 1
ATOM 2109 C C . ASP A 1 284 ? -1.344 -7.479 5.668 1.00 59.09 284 ASP A C 1
ATOM 2111 O O . ASP A 1 284 ? -1.612 -8.444 4.953 1.00 59.09 284 ASP A O 1
ATOM 2115 N N . SER A 1 285 ? -0.295 -7.451 6.484 1.00 47.69 285 SER A N 1
ATOM 2116 C CA . SER A 1 285 ? 0.620 -8.562 6.745 1.00 47.69 285 SER A CA 1
ATOM 2117 C C . SER A 1 285 ? -0.061 -9.901 7.069 1.00 47.69 285 SER A C 1
ATOM 2119 O O . SER A 1 285 ? 0.563 -10.942 6.877 1.00 47.69 285 SER A O 1
ATOM 2121 N N . SER A 1 286 ? -1.312 -9.898 7.556 1.00 42.72 286 SER A N 1
ATOM 2122 C CA . SER A 1 286 ? -2.024 -11.123 7.951 1.00 42.72 286 SER A CA 1
ATOM 2123 C C . SER A 1 286 ? -2.926 -11.736 6.866 1.00 42.72 286 SER A C 1
ATOM 2125 O O . SER A 1 286 ? -3.184 -12.938 6.905 1.00 42.72 286 SER A O 1
ATOM 2127 N N . VAL A 1 287 ? -3.360 -10.951 5.870 1.00 45.44 287 VAL A N 1
ATOM 2128 C CA . VAL A 1 287 ? -4.280 -11.392 4.794 1.00 45.44 287 VAL A CA 1
ATOM 2129 C C . VAL A 1 287 ? -3.608 -11.378 3.415 1.00 45.44 287 VAL A C 1
ATOM 2131 O O . VAL A 1 287 ? -3.963 -12.171 2.540 1.00 45.44 287 VAL A O 1
ATOM 2134 N N . ALA A 1 288 ? -2.594 -10.534 3.225 1.00 50.47 288 ALA A N 1
ATOM 2135 C CA . ALA A 1 288 ? -1.871 -10.381 1.973 1.00 50.47 288 ALA A CA 1
ATOM 2136 C C . ALA A 1 288 ? -0.608 -11.255 1.970 1.00 50.47 288 ALA A C 1
ATOM 2138 O O . ALA A 1 288 ? 0.508 -10.761 2.144 1.00 50.47 288 ALA A O 1
ATOM 2139 N N . GLN A 1 289 ? -0.740 -12.563 1.737 1.00 57.59 289 GLN A N 1
ATOM 2140 C CA . GLN A 1 289 ? 0.421 -13.297 1.231 1.00 57.59 289 GLN A CA 1
ATOM 2141 C C . GLN A 1 289 ? 0.689 -12.806 -0.187 1.00 57.59 289 GLN A C 1
ATOM 2143 O O . GLN A 1 289 ? 0.071 -13.262 -1.149 1.00 57.59 289 GLN A O 1
ATOM 2148 N N . ARG A 1 290 ? 1.596 -11.833 -0.308 1.00 73.62 290 ARG A N 1
ATOM 2149 C CA . ARG A 1 290 ? 2.089 -11.395 -1.606 1.00 73.62 290 ARG A CA 1
ATOM 2150 C C . ARG A 1 290 ? 2.913 -12.532 -2.191 1.00 73.62 290 ARG A C 1
ATOM 2152 O O . ARG A 1 290 ? 4.042 -12.768 -1.764 1.00 73.62 290 ARG A O 1
ATOM 2159 N N . LYS A 1 291 ? 2.339 -13.247 -3.155 1.00 82.88 291 LYS A N 1
ATOM 2160 C CA . LYS A 1 291 ? 3.067 -14.262 -3.914 1.00 82.88 291 LYS A CA 1
ATOM 2161 C C . LYS A 1 291 ? 3.592 -13.627 -5.188 1.00 82.88 291 LYS A C 1
ATOM 2163 O O . LYS A 1 291 ? 2.836 -13.041 -5.959 1.00 82.88 291 LYS A O 1
ATOM 2168 N N . THR A 1 292 ? 4.889 -13.775 -5.391 1.00 82.69 292 THR A N 1
ATOM 2169 C CA . THR A 1 292 ? 5.630 -13.177 -6.495 1.00 82.69 292 THR A CA 1
ATOM 2170 C C . THR A 1 292 ? 6.252 -14.304 -7.309 1.00 82.69 292 THR A C 1
ATOM 2172 O O . THR A 1 292 ? 6.848 -15.218 -6.740 1.00 82.69 292 THR A O 1
ATOM 2175 N N . THR A 1 293 ? 6.077 -14.299 -8.626 1.00 87.31 293 THR A N 1
ATOM 2176 C CA . THR A 1 293 ? 6.638 -15.323 -9.519 1.00 87.31 293 THR A CA 1
ATOM 2177 C C . THR A 1 293 ? 7.272 -14.635 -10.730 1.00 87.31 293 THR A C 1
ATOM 2179 O O . THR A 1 293 ? 6.543 -13.959 -11.461 1.00 87.31 293 THR A O 1
ATOM 2182 N N . PRO A 1 294 ? 8.598 -14.762 -10.938 1.00 81.88 294 PRO A N 1
ATOM 2183 C CA . PRO A 1 294 ? 9.268 -14.249 -12.135 1.00 81.88 294 PRO A CA 1
ATOM 2184 C C . PRO A 1 294 ? 8.682 -14.879 -13.402 1.00 81.88 294 PRO A C 1
ATOM 2186 O O . PRO A 1 294 ? 8.323 -16.059 -13.381 1.00 81.88 294 PRO A O 1
ATOM 2189 N N . LEU A 1 295 ? 8.569 -14.107 -14.485 1.00 78.31 295 LEU A N 1
ATOM 2190 C CA . LEU A 1 295 ? 7.985 -14.584 -15.748 1.00 78.31 295 LEU A CA 1
ATOM 2191 C C . LEU A 1 295 ? 8.995 -14.850 -16.875 1.00 78.31 295 LEU A C 1
ATOM 2193 O O . LEU A 1 295 ? 8.577 -15.361 -17.911 1.00 78.31 295 LEU A O 1
ATOM 2197 N N . GLY A 1 296 ? 10.290 -14.615 -16.635 1.00 68.94 296 GLY A N 1
ATOM 2198 C CA . GLY A 1 296 ? 11.353 -14.839 -17.622 1.00 68.94 296 GLY A CA 1
ATOM 2199 C C . GLY A 1 296 ? 11.493 -13.715 -18.638 1.00 68.94 296 GLY A C 1
ATOM 2200 O O . GLY A 1 296 ? 10.462 -13.138 -19.059 1.00 68.94 296 GLY A O 1
#